Protein AF-A0A227JHK7-F1 (afdb_monomer)

Secondary structure (DSSP, 8-state):
---S-STTTGGGGGGSSSHHHHHHHHHHHHHHHHHHHHHHHHHHHHHHHH-TTTTGGGGGGGGGGGGGHHHHHHHHTS-TTHHHHHHHHHHHHHHHHHHHHHHHHHHHIIIIIIIIIISTT---HHHHHHHHHHHHHHHHHHHHHHHHHHHH-TTS-HHHHHHHHIIIIIHHHHHHHHHHHH-----TTHHHHHHHHHHHHHHHHHHTS-HHHHHHHTT-----HHHHHHHHHHHHHHHIIIIIHHHHHHHGGG--GGG-TTHHHHHHHHHHHHSPPPPPTTHHHHHHHHHHHHHHHHHHHHHHHHGGGGS---HHHHHHHHHHHHHHHHHHHHHHHHTPPPTTHHHHHHHTT-

Sequence (354 aa):
LQSINNMQESYRFLNAKDSKNASKAALMALVMMLFGAVIWFIPPWASAILYPDAATQYSSLGAKASDAVYLVFARETMPLGTVGLLMAGLFAATMSSMDSALNRNSGIFVRSFYSNIVRKGQASDKELLRAGQIACLVNGILVIMMAQFFNSLKHLSLFDLMMQVATLLQSPILVPLFLGIIIRRTPKWAPWATVVVGMFVSWSVVKIFTPEFVGSWFGMDELTRREAGEMRTMITIAAHLVFTAGFFCLSTLFYKEETDTHKETTAEFFKDVDTECVAEEGQDIVDRMQRAKLGTLVIYMAAGLTLMVLIPNPLWGRLLFLACAASVFAVGYGLKKSAKLDTQLSKVAATTTQ

Mean predicted aligned error: 8.43 Å

Foldseek 3Di:
DPDCPAPLNCVVLVPAQWPVRSVVVVVVVVVCVVVVVCVVPVQLVVLCVVPVCQLVVVCVVPVCSSVCSNVVSCVPPAWPPSSVVVVVVVVVVVVVVLVVVLLSVLLCCLVVPCCCPVVVNPDDPVRSVVSSVVSSVVVVVVVVVVVVVVVVVPPDDPVVVVVLVCLLQVLQQRQCVVVCLVDVQADPCLSVVLSVQLNVLSVCLVPPVQLCNVCVVVPNNDDDPVRSVVSSVVSSVVSSVCGSNVSSVVRSVVGDPVPDPCVVVSVVVVVVVVDIGHGDPPVLLVQLVVLQVQLVVLLVVLVVLLCCLVPPTPPVNSVVSNVVSVVSNVSSVVSNVVSDDDPVVVVVVVVVVD

Radius of gyration: 25.8 Å; Cα contacts (8 Å, |Δi|>4): 265; chains: 1; bounding box: 58×70×62 Å

Structure (mmCIF, N/CA/C/O backbone):
data_AF-A0A227JHK7-F1
#
_entry.id   AF-A0A227JHK7-F1
#
loop_
_atom_site.group_PDB
_atom_site.id
_atom_site.type_symbol
_atom_site.label_atom_id
_atom_site.label_alt_id
_atom_site.label_comp_id
_atom_site.label_asym_id
_atom_site.label_entity_id
_atom_site.label_seq_id
_atom_site.pdbx_PDB_ins_code
_atom_site.Cartn_x
_atom_site.Cartn_y
_atom_site.Cartn_z
_atom_site.occupancy
_atom_site.B_iso_or_equiv
_atom_site.auth_seq_id
_atom_site.auth_comp_id
_atom_site.auth_asym_id
_atom_site.auth_atom_id
_atom_site.pdbx_PDB_model_num
ATOM 1 N N . LEU A 1 1 ? -1.664 -5.918 -7.972 1.00 31.17 1 LEU A N 1
ATOM 2 C CA . LEU A 1 1 ? -2.339 -4.662 -7.573 1.00 31.17 1 LEU A CA 1
ATOM 3 C C . LEU A 1 1 ? -3.165 -4.930 -6.321 1.00 31.17 1 LEU A C 1
ATOM 5 O O . LEU A 1 1 ? -4.316 -5.328 -6.424 1.00 31.17 1 LEU A O 1
ATOM 9 N N . GLN A 1 2 ? -2.568 -4.786 -5.138 1.00 34.66 2 GLN A N 1
ATOM 10 C CA . GLN A 1 2 ? -3.360 -4.693 -3.912 1.00 34.66 2 GLN A CA 1
ATOM 11 C C . GLN A 1 2 ? -3.971 -3.289 -3.902 1.00 34.66 2 GLN A C 1
ATOM 13 O O . GLN A 1 2 ? -3.259 -2.294 -3.816 1.00 34.66 2 GLN A O 1
ATOM 18 N N . SER A 1 3 ? -5.281 -3.219 -4.128 1.00 42.56 3 SER A N 1
ATOM 19 C CA . SER A 1 3 ? -6.067 -1.985 -4.083 1.00 42.56 3 SER A CA 1
ATOM 20 C C . SER A 1 3 ? -5.810 -1.250 -2.765 1.00 42.56 3 SER A C 1
ATOM 22 O O . SER A 1 3 ? -6.026 -1.834 -1.710 1.00 42.56 3 SER A O 1
ATOM 24 N N . ILE A 1 4 ? -5.400 0.022 -2.816 1.00 47.53 4 ILE A N 1
ATOM 25 C CA . ILE A 1 4 ? -5.308 0.915 -1.640 1.00 47.53 4 ILE A CA 1
ATOM 26 C C . ILE A 1 4 ? -6.707 1.168 -1.037 1.00 47.53 4 ILE A C 1
ATOM 28 O O . ILE A 1 4 ? -6.834 1.587 0.108 1.00 47.53 4 ILE A O 1
ATOM 32 N N . ASN A 1 5 ? -7.777 0.873 -1.781 1.00 53.62 5 ASN A N 1
ATOM 33 C CA . ASN A 1 5 ? -9.146 0.946 -1.294 1.00 53.62 5 ASN A CA 1
ATOM 34 C C . ASN A 1 5 ? -9.559 -0.392 -0.673 1.00 53.62 5 ASN A C 1
ATOM 36 O O . ASN A 1 5 ? -10.323 -1.169 -1.249 1.00 53.62 5 ASN A O 1
ATOM 40 N N . ASN A 1 6 ? -8.964 -0.699 0.472 1.00 64.50 6 ASN A N 1
ATOM 41 C CA . ASN A 1 6 ? -9.353 -1.825 1.298 1.00 64.50 6 ASN A CA 1
ATOM 42 C C . ASN A 1 6 ? -9.262 -1.413 2.774 1.00 64.50 6 ASN A C 1
ATOM 44 O O . ASN A 1 6 ? -8.591 -0.445 3.133 1.00 64.50 6 ASN A O 1
ATOM 48 N N . MET A 1 7 ? -9.921 -2.166 3.648 1.00 66.62 7 MET A N 1
ATOM 49 C CA . MET A 1 7 ? -9.993 -1.834 5.072 1.00 66.62 7 MET A CA 1
ATOM 50 C C . MET A 1 7 ? -8.643 -1.927 5.805 1.00 66.62 7 MET A C 1
ATOM 52 O O . MET A 1 7 ? -8.497 -1.425 6.912 1.00 66.62 7 MET A O 1
ATOM 56 N N . GLN A 1 8 ? -7.638 -2.559 5.197 1.00 68.19 8 GLN A N 1
ATOM 57 C CA . GLN A 1 8 ? -6.279 -2.620 5.729 1.00 68.19 8 GLN A CA 1
ATOM 58 C C . GLN A 1 8 ? -5.516 -1.311 5.497 1.00 68.19 8 GLN A C 1
ATOM 60 O O . GLN A 1 8 ? -4.658 -0.971 6.302 1.00 68.19 8 GLN A O 1
ATOM 65 N N . GLU A 1 9 ? -5.836 -0.577 4.434 1.00 73.81 9 GLU A N 1
ATOM 66 C CA . GLU A 1 9 ? -5.168 0.670 4.041 1.00 73.81 9 GLU A CA 1
ATOM 67 C C . GLU A 1 9 ? -5.998 1.923 4.374 1.00 73.81 9 GLU A C 1
ATOM 69 O O . GLU A 1 9 ? -5.510 3.049 4.246 1.00 73.81 9 GLU A O 1
ATOM 74 N N . SER A 1 10 ? -7.232 1.750 4.865 1.00 76.88 10 SER A N 1
ATOM 75 C CA . SER A 1 10 ? -8.146 2.853 5.189 1.00 76.88 10 SER A CA 1
ATOM 76 C C . SER A 1 10 ? -7.622 3.786 6.286 1.00 76.88 10 SER A C 1
ATOM 78 O O . SER A 1 10 ? -7.956 4.969 6.287 1.00 76.88 10 SER A O 1
ATOM 80 N N . TYR A 1 11 ? -6.734 3.308 7.167 1.00 78.62 11 TYR A N 1
ATOM 81 C CA . TYR A 1 11 ? -6.108 4.127 8.214 1.00 78.62 11 TYR A CA 1
ATOM 82 C C . TYR A 1 11 ? -5.357 5.342 7.653 1.00 78.62 11 TYR A C 1
ATOM 84 O O . TYR A 1 11 ? -5.155 6.328 8.356 1.00 78.62 11 TYR A O 1
ATOM 92 N N . ARG A 1 12 ? -4.949 5.305 6.378 1.00 81.44 12 ARG A N 1
ATOM 93 C CA . ARG A 1 12 ? -4.288 6.436 5.717 1.00 81.44 12 ARG A CA 1
ATOM 94 C C . ARG A 1 12 ? -5.216 7.643 5.595 1.00 81.44 12 ARG A C 1
ATOM 96 O O . ARG A 1 12 ? -4.725 8.767 5.646 1.00 81.44 12 ARG A O 1
ATOM 103 N N . PHE A 1 13 ? -6.529 7.419 5.500 1.00 85.50 13 PHE A N 1
ATOM 104 C CA . PHE A 1 13 ? -7.531 8.485 5.484 1.00 85.50 13 PHE A CA 1
ATOM 105 C C . PHE A 1 13 ? -7.711 9.155 6.850 1.00 85.50 13 PHE A C 1
ATOM 107 O O . PHE A 1 13 ? -8.160 10.292 6.884 1.00 85.50 13 PHE A O 1
ATOM 114 N N . LEU A 1 14 ? -7.276 8.527 7.952 1.00 83.50 14 LEU A N 1
ATOM 115 C CA . LEU A 1 14 ? -7.263 9.162 9.280 1.00 83.50 14 LEU A CA 1
ATOM 116 C C . LEU A 1 14 ? -6.237 10.299 9.380 1.00 83.50 14 LEU A C 1
ATOM 118 O O . LEU A 1 14 ? -6.321 11.121 10.280 1.00 83.50 14 LEU A O 1
ATOM 122 N N . ASN A 1 15 ? -5.271 10.355 8.457 1.00 85.00 15 ASN A N 1
ATOM 123 C CA . ASN A 1 15 ? -4.321 11.466 8.367 1.00 85.00 15 ASN A CA 1
ATOM 124 C C . ASN A 1 15 ? -4.839 12.613 7.486 1.00 85.00 15 ASN A C 1
ATOM 126 O O . ASN A 1 15 ? -4.123 13.594 7.281 1.00 85.00 15 ASN A O 1
ATOM 130 N N . ALA A 1 16 ? -6.030 12.480 6.892 1.00 89.12 16 ALA A N 1
ATOM 131 C CA . ALA A 1 16 ? -6.642 13.572 6.156 1.00 89.12 16 ALA A CA 1
ATOM 132 C C . ALA A 1 16 ? -7.175 14.623 7.135 1.00 89.12 16 ALA A C 1
ATOM 134 O O . ALA A 1 16 ? -7.704 14.291 8.189 1.00 89.12 16 ALA A O 1
ATOM 135 N N . LYS A 1 17 ? -7.070 15.895 6.746 1.00 88.69 17 LYS A N 1
ATOM 136 C CA . LYS A 1 17 ? -7.558 17.038 7.528 1.00 88.69 17 LYS A CA 1
ATOM 137 C C . LYS A 1 17 ? -9.067 16.975 7.823 1.00 88.69 17 LYS A C 1
ATOM 139 O O . LYS A 1 17 ? -9.496 17.425 8.876 1.00 88.69 17 LYS A O 1
ATOM 144 N N . ASP A 1 18 ? -9.860 16.512 6.859 1.00 92.50 18 ASP A N 1
ATOM 145 C CA . ASP A 1 18 ? -11.320 16.426 6.949 1.00 92.50 18 ASP A CA 1
ATOM 146 C C . ASP A 1 18 ? -11.869 15.399 5.942 1.00 92.50 18 ASP A C 1
ATOM 148 O O . ASP A 1 18 ? -11.163 14.950 5.024 1.00 92.50 18 ASP A O 1
ATOM 152 N N . SER A 1 19 ? -13.151 15.051 6.082 1.00 91.62 19 SER A N 1
ATOM 153 C CA . SER A 1 19 ? -13.825 14.070 5.218 1.00 91.62 19 SER A CA 1
ATOM 154 C C . SER A 1 19 ? -13.833 14.466 3.732 1.00 91.62 19 SER A C 1
ATOM 156 O O . SER A 1 19 ? -13.739 13.607 2.843 1.00 91.62 19 SER A O 1
ATOM 158 N N . LYS A 1 20 ? -13.901 15.768 3.419 1.00 91.81 20 LYS A N 1
ATOM 159 C CA . LYS A 1 20 ? -13.912 16.268 2.031 1.00 91.81 20 LYS A CA 1
ATOM 160 C C . LYS A 1 20 ? -12.552 16.079 1.368 1.00 91.81 20 LYS A C 1
ATOM 162 O O . LYS A 1 20 ? -12.476 15.668 0.210 1.00 91.81 20 LYS A O 1
ATOM 167 N N . ASN A 1 21 ? -11.472 16.362 2.085 1.00 91.31 21 ASN A N 1
ATOM 168 C CA . ASN A 1 21 ? -10.104 16.174 1.622 1.00 91.31 21 ASN A CA 1
ATOM 169 C C . ASN A 1 21 ? -9.740 14.688 1.538 1.00 91.31 21 ASN A C 1
ATOM 171 O O . ASN A 1 21 ? -9.093 14.299 0.565 1.00 91.31 21 ASN A O 1
ATOM 175 N N . ALA A 1 22 ? -10.227 13.846 2.456 1.00 90.81 22 ALA A N 1
ATOM 176 C CA . ALA A 1 22 ? -10.114 12.389 2.338 1.00 90.81 22 ALA A CA 1
ATOM 177 C C . ALA A 1 22 ? -10.746 11.878 1.028 1.00 90.81 22 ALA A C 1
ATOM 179 O O . ALA A 1 22 ? -10.112 11.143 0.268 1.00 90.81 22 ALA A O 1
ATOM 180 N N . SER A 1 23 ? -11.955 12.351 0.706 1.00 90.44 23 SER A N 1
ATOM 181 C CA . SER A 1 23 ? -12.662 11.995 -0.533 1.00 90.44 23 SER A CA 1
ATOM 182 C C . SER A 1 23 ? -11.923 12.475 -1.790 1.00 90.44 23 SER A C 1
ATOM 184 O O . SER A 1 23 ? -11.776 11.727 -2.759 1.00 90.44 23 SER A O 1
ATOM 186 N N . LYS A 1 24 ? -11.387 13.703 -1.775 1.00 91.38 24 LYS A N 1
ATOM 187 C CA . LYS A 1 24 ? -10.550 14.226 -2.871 1.00 91.38 24 LYS A CA 1
ATOM 188 C C . LYS A 1 24 ? -9.265 13.417 -3.049 1.00 91.38 24 LYS A C 1
ATOM 190 O O . LYS A 1 24 ? -8.874 13.160 -4.185 1.00 91.38 24 LYS A O 1
ATOM 195 N N . ALA A 1 25 ? -8.627 12.999 -1.957 1.00 89.75 25 ALA A N 1
ATOM 196 C CA . ALA A 1 25 ? -7.435 12.157 -2.003 1.00 89.75 25 ALA A CA 1
ATOM 197 C C . ALA A 1 25 ? -7.742 10.780 -2.615 1.00 89.75 25 ALA A C 1
ATOM 199 O O . ALA A 1 25 ? -6.980 10.307 -3.458 1.00 89.75 25 ALA A O 1
ATOM 200 N N . ALA A 1 26 ? -8.882 10.172 -2.266 1.00 89.06 26 ALA A N 1
ATOM 201 C CA . ALA A 1 26 ? -9.338 8.923 -2.877 1.00 89.06 26 ALA A CA 1
ATOM 202 C C . ALA A 1 26 ? -9.583 9.075 -4.389 1.00 89.06 26 ALA A C 1
ATOM 204 O O . ALA A 1 26 ? -9.113 8.253 -5.178 1.00 89.06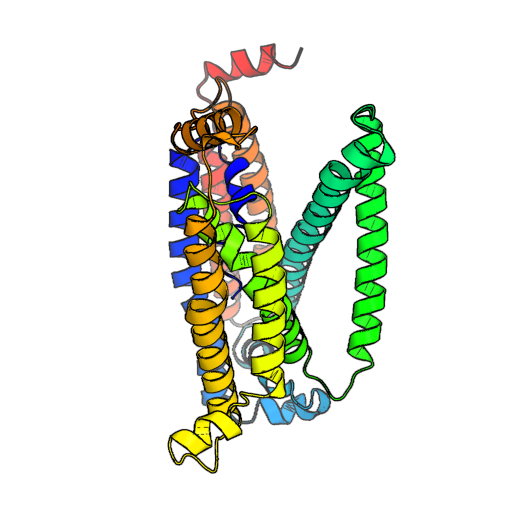 26 ALA A O 1
ATOM 205 N N . LEU A 1 27 ? -10.253 10.156 -4.811 1.00 90.81 27 LEU A N 1
ATOM 206 C CA . LEU A 1 27 ? -10.482 10.447 -6.230 1.00 90.81 27 LEU A CA 1
ATOM 207 C C . LEU A 1 27 ? -9.164 10.676 -6.983 1.00 90.81 27 LEU A C 1
ATOM 209 O O . LEU A 1 27 ? -8.972 10.149 -8.078 1.00 90.81 27 LEU A O 1
ATOM 213 N N . MET A 1 28 ? -8.233 11.423 -6.387 1.00 90.50 28 MET A N 1
ATOM 214 C CA . MET A 1 28 ? -6.904 11.633 -6.956 1.00 90.50 28 MET A CA 1
ATOM 215 C C . MET A 1 28 ? -6.161 10.304 -7.130 1.00 90.50 28 MET A C 1
ATOM 217 O O . MET A 1 28 ? -5.590 10.065 -8.193 1.00 90.50 28 MET A O 1
ATOM 221 N N . ALA A 1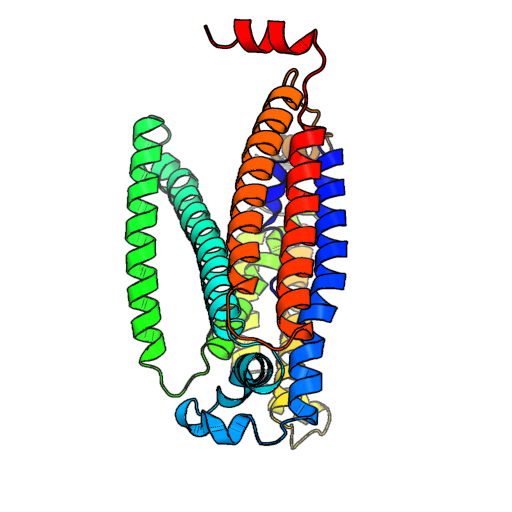 29 ? -6.202 9.421 -6.128 1.00 87.94 29 ALA A N 1
ATOM 222 C CA . ALA A 1 29 ? -5.591 8.098 -6.211 1.00 87.94 29 ALA A CA 1
ATOM 223 C C . ALA A 1 29 ? -6.209 7.246 -7.333 1.00 87.94 29 ALA A C 1
ATOM 225 O O . ALA A 1 29 ? -5.467 6.606 -8.077 1.00 87.94 29 ALA A O 1
ATOM 226 N N . LEU A 1 30 ? -7.536 7.280 -7.509 1.00 88.62 30 LEU A N 1
ATOM 227 C CA . LEU A 1 30 ? -8.223 6.598 -8.612 1.00 88.62 30 LEU A CA 1
ATOM 228 C C . LEU A 1 30 ? -7.721 7.089 -9.977 1.00 88.62 30 LEU A C 1
ATOM 230 O O . LEU A 1 30 ? -7.320 6.279 -10.812 1.00 88.62 30 LEU A O 1
ATOM 234 N N . VAL A 1 31 ? -7.698 8.407 -10.192 1.00 91.00 31 VAL A N 1
ATOM 235 C CA . VAL A 1 31 ? -7.238 9.011 -11.454 1.00 91.00 31 VAL A CA 1
ATOM 236 C C . VAL A 1 31 ? -5.772 8.665 -11.723 1.00 91.00 31 VAL A C 1
ATOM 238 O O . VAL A 1 31 ? -5.424 8.253 -12.830 1.00 91.00 31 VAL A O 1
ATOM 241 N N . MET A 1 32 ? -4.914 8.773 -10.704 1.00 89.00 32 MET A N 1
ATOM 242 C CA . MET A 1 32 ? -3.497 8.423 -10.820 1.00 89.00 32 MET A CA 1
ATOM 243 C C . MET A 1 32 ? -3.292 6.937 -11.106 1.00 89.00 32 MET A C 1
ATOM 245 O O . MET A 1 32 ? -2.384 6.601 -11.856 1.00 89.00 32 MET A O 1
ATOM 249 N N . MET A 1 33 ? -4.119 6.047 -10.552 1.00 86.75 33 MET A N 1
ATOM 250 C CA . MET A 1 33 ? -4.007 4.612 -10.808 1.00 86.75 33 MET A CA 1
ATOM 251 C C . MET A 1 33 ? -4.464 4.247 -12.223 1.00 86.75 33 MET A C 1
ATOM 253 O O . MET A 1 33 ? -3.817 3.425 -12.863 1.00 86.75 33 MET A O 1
ATOM 257 N N . LEU A 1 34 ? -5.521 4.883 -12.740 1.00 87.94 34 LEU A N 1
ATOM 258 C CA . LEU A 1 34 ? -5.951 4.704 -14.131 1.00 87.94 34 LEU A CA 1
ATOM 259 C C . LEU A 1 34 ? -4.858 5.147 -15.110 1.00 87.94 34 LEU A C 1
ATOM 261 O O . LEU A 1 34 ? -4.484 4.394 -16.006 1.00 87.94 34 LEU A O 1
ATOM 265 N N . PHE A 1 35 ? -4.290 6.335 -14.897 1.00 88.88 35 PHE A N 1
ATOM 266 C CA . PHE A 1 35 ? -3.184 6.833 -15.715 1.00 88.88 35 PHE A CA 1
ATOM 267 C C . PHE A 1 35 ? -1.904 5.999 -15.531 1.00 88.88 35 PHE A C 1
ATOM 269 O O . PHE A 1 35 ? -1.220 5.657 -16.494 1.00 88.88 35 PHE A O 1
ATOM 276 N N . GLY A 1 36 ? -1.602 5.617 -14.290 1.00 87.75 36 GLY A N 1
ATOM 277 C CA . GLY A 1 36 ? -0.459 4.785 -13.936 1.00 87.75 36 GLY A CA 1
ATOM 278 C C . GLY A 1 36 ? -0.531 3.400 -14.567 1.00 87.75 36 GLY A C 1
ATOM 279 O O . GLY A 1 36 ? 0.485 2.916 -15.048 1.00 87.75 36 GLY A O 1
ATOM 280 N N . ALA A 1 37 ? -1.718 2.792 -14.651 1.00 87.75 37 ALA A N 1
ATOM 281 C CA . ALA A 1 37 ? -1.913 1.510 -15.321 1.00 87.75 37 ALA A CA 1
ATOM 282 C C . ALA A 1 37 ? -1.524 1.584 -16.803 1.00 87.75 37 ALA A C 1
ATOM 284 O O . ALA A 1 37 ? -0.830 0.697 -17.290 1.00 87.75 37 ALA A O 1
ATOM 285 N N . VAL A 1 38 ? -1.885 2.665 -17.502 1.00 87.94 38 VAL A N 1
ATOM 286 C CA . VAL A 1 38 ? -1.478 2.884 -18.900 1.00 87.94 38 VAL A CA 1
ATOM 287 C C . VAL A 1 38 ? 0.051 2.933 -19.021 1.00 87.94 38 VAL A C 1
ATOM 289 O O . VAL A 1 38 ? 0.626 2.239 -19.856 1.00 87.94 38 VAL A O 1
ATOM 292 N N . ILE A 1 39 ? 0.724 3.683 -18.141 1.00 85.88 39 ILE A N 1
ATOM 293 C CA . ILE A 1 39 ? 2.195 3.777 -18.117 1.00 85.88 39 ILE A CA 1
ATOM 294 C C . ILE A 1 39 ? 2.852 2.438 -17.770 1.00 85.88 39 ILE A C 1
ATOM 296 O O . ILE A 1 39 ? 3.933 2.142 -18.270 1.00 85.88 39 ILE A O 1
ATOM 300 N N . TRP A 1 40 ? 2.227 1.636 -16.912 1.00 83.12 40 TRP A N 1
ATOM 301 C CA . TRP A 1 40 ? 2.776 0.356 -16.477 1.00 83.12 40 TRP A CA 1
ATOM 302 C C . TRP A 1 40 ? 2.587 -0.725 -17.549 1.00 83.12 40 TRP A C 1
ATOM 304 O O . TRP A 1 40 ? 3.512 -1.452 -17.868 1.00 83.12 40 TRP A O 1
ATOM 314 N N . PHE A 1 41 ? 1.423 -0.830 -18.185 1.00 85.12 41 PHE A N 1
ATOM 315 C CA . PHE A 1 41 ? 1.173 -1.933 -19.120 1.00 85.12 41 PHE A CA 1
ATOM 316 C C . PHE A 1 41 ? 1.729 -1.707 -20.530 1.00 85.12 41 PHE A C 1
ATOM 318 O O . PHE A 1 41 ? 2.129 -2.676 -21.177 1.00 85.12 41 PHE A O 1
ATOM 325 N N . ILE A 1 42 ? 1.815 -0.458 -21.002 1.00 88.44 42 ILE A N 1
ATOM 326 C CA . ILE A 1 42 ? 2.278 -0.179 -22.370 1.00 88.44 42 ILE A CA 1
ATOM 327 C C . ILE A 1 42 ? 3.725 -0.639 -22.618 1.00 88.44 42 ILE A C 1
ATOM 329 O O . ILE A 1 42 ? 3.934 -1.338 -23.610 1.00 88.44 42 ILE A O 1
ATOM 333 N N . PRO A 1 43 ? 4.732 -0.303 -21.783 1.00 84.88 43 PRO A N 1
ATOM 334 C CA . PRO A 1 43 ? 6.117 -0.664 -22.079 1.00 84.88 43 PRO A CA 1
ATOM 335 C C . PRO A 1 43 ? 6.351 -2.179 -22.171 1.00 84.88 43 PRO A C 1
ATOM 337 O O . PRO A 1 43 ? 6.979 -2.602 -23.139 1.00 84.88 43 PRO A O 1
ATOM 340 N N . PRO A 1 44 ? 5.820 -3.028 -21.265 1.00 82.06 44 PRO A N 1
ATOM 341 C CA . PRO A 1 44 ? 5.909 -4.479 -21.411 1.00 82.06 44 PRO A CA 1
ATOM 342 C C . PRO A 1 44 ? 5.222 -5.014 -22.662 1.00 82.06 44 PRO A C 1
ATOM 344 O O . PRO A 1 44 ? 5.786 -5.875 -23.328 1.00 82.06 44 PRO A O 1
ATOM 347 N N . TRP A 1 45 ? 4.033 -4.509 -23.007 1.00 86.12 45 TRP A N 1
ATOM 348 C CA . TRP A 1 45 ? 3.325 -4.948 -24.213 1.00 86.12 45 TRP A CA 1
ATOM 349 C C . TRP A 1 45 ? 4.070 -4.563 -25.487 1.00 86.12 45 TRP A C 1
ATOM 351 O O . TRP A 1 45 ? 4.240 -5.397 -26.372 1.00 86.12 45 TRP A O 1
ATOM 361 N N . ALA A 1 46 ? 4.570 -3.330 -25.561 1.00 87.38 46 ALA A N 1
ATOM 362 C CA . ALA A 1 46 ? 5.396 -2.884 -26.675 1.00 87.38 46 ALA A CA 1
ATOM 363 C C . ALA A 1 46 ? 6.692 -3.702 -26.758 1.00 87.38 46 ALA A C 1
ATOM 365 O O . ALA A 1 46 ? 7.059 -4.173 -27.829 1.00 87.38 46 ALA A O 1
ATOM 366 N N . SER A 1 47 ? 7.356 -3.928 -25.624 1.00 84.81 47 SER A N 1
ATOM 367 C CA . SER A 1 47 ? 8.595 -4.704 -25.550 1.00 84.81 47 SER A CA 1
ATOM 368 C C . SER A 1 47 ? 8.389 -6.169 -25.949 1.00 84.81 47 SER A C 1
ATOM 370 O O . SER A 1 47 ? 9.223 -6.720 -26.653 1.00 84.81 47 SER A O 1
ATOM 372 N N . ALA A 1 48 ? 7.251 -6.783 -25.612 1.00 81.75 48 ALA A N 1
ATOM 373 C CA . ALA A 1 48 ? 6.918 -8.140 -26.050 1.00 81.75 48 ALA A CA 1
ATOM 374 C C . ALA A 1 48 ? 6.753 -8.266 -27.578 1.00 81.75 48 ALA A C 1
ATOM 376 O O . ALA A 1 48 ? 7.005 -9.333 -28.131 1.00 81.75 48 ALA A O 1
ATOM 377 N N . ILE A 1 49 ? 6.348 -7.188 -28.260 1.00 86.06 49 ILE A N 1
ATOM 378 C CA . ILE A 1 49 ? 6.219 -7.143 -29.726 1.00 86.06 49 ILE A CA 1
ATOM 379 C C . ILE A 1 49 ? 7.566 -6.814 -30.383 1.00 86.06 49 ILE A C 1
ATOM 381 O O . ILE A 1 49 ? 7.930 -7.423 -31.384 1.00 86.06 49 ILE A O 1
ATOM 385 N N . LEU A 1 50 ? 8.300 -5.843 -29.832 1.00 86.31 50 LEU A N 1
ATOM 386 C CA . LEU A 1 50 ? 9.561 -5.349 -30.395 1.00 86.31 50 LEU A CA 1
ATOM 387 C C . LEU A 1 50 ? 10.748 -6.283 -30.117 1.00 86.31 50 LEU A C 1
ATOM 389 O O . LEU A 1 50 ? 11.668 -6.360 -30.926 1.00 86.31 50 LEU A O 1
ATOM 393 N N . TYR A 1 51 ? 10.723 -6.992 -28.988 1.00 85.00 51 TYR A N 1
ATOM 394 C CA . TYR A 1 51 ? 11.790 -7.871 -28.510 1.00 85.00 51 TYR A CA 1
ATOM 395 C C . TYR A 1 51 ? 11.218 -9.244 -28.108 1.00 85.00 51 TYR A C 1
ATOM 397 O O . TYR A 1 51 ? 11.235 -9.601 -26.927 1.00 85.00 51 TYR A O 1
ATOM 405 N N . PRO A 1 52 ? 10.715 -10.049 -29.064 1.00 79.94 52 PRO A N 1
ATOM 406 C CA . PRO A 1 52 ? 10.102 -11.349 -28.768 1.00 79.94 52 PRO A CA 1
ATOM 407 C C . PRO A 1 52 ? 11.065 -12.321 -28.062 1.00 79.94 52 PRO A C 1
ATOM 409 O O . PRO A 1 52 ? 10.648 -13.109 -27.216 1.00 79.94 52 PRO A O 1
ATOM 412 N N . ASP A 1 53 ? 12.370 -12.198 -28.324 1.00 80.56 53 ASP A N 1
ATOM 413 C CA . ASP A 1 53 ? 13.424 -13.003 -27.696 1.00 80.56 53 ASP A CA 1
ATOM 414 C C . ASP A 1 53 ? 13.951 -12.416 -26.372 1.00 80.56 53 ASP A C 1
ATOM 416 O O . ASP A 1 53 ? 14.921 -12.922 -25.808 1.00 80.56 53 ASP A O 1
ATOM 420 N N . ALA A 1 54 ? 13.332 -11.364 -25.824 1.00 74.81 54 ALA A N 1
ATOM 421 C CA . ALA A 1 54 ? 13.764 -10.727 -24.574 1.00 74.81 54 ALA A CA 1
ATOM 422 C C . ALA A 1 54 ? 13.938 -11.728 -23.416 1.00 74.81 54 ALA A C 1
ATOM 424 O O . ALA A 1 54 ? 14.891 -11.633 -22.643 1.00 74.81 54 ALA A O 1
ATOM 425 N N . ALA A 1 55 ? 13.050 -12.721 -23.312 1.00 68.56 55 ALA A N 1
ATOM 426 C CA . ALA A 1 55 ? 13.115 -13.737 -22.265 1.00 68.56 55 ALA A CA 1
ATOM 427 C C . ALA A 1 55 ? 14.299 -14.710 -22.442 1.00 68.56 55 ALA A C 1
ATOM 429 O O . ALA A 1 55 ? 14.834 -15.215 -21.456 1.00 68.56 55 ALA A O 1
ATOM 430 N N . THR A 1 56 ? 14.758 -14.968 -23.670 1.00 73.00 56 THR A N 1
ATOM 431 C CA . THR A 1 56 ? 15.870 -15.909 -23.904 1.00 73.00 56 THR A CA 1
ATOM 432 C C . THR A 1 56 ? 17.214 -15.304 -23.489 1.00 73.00 56 THR A C 1
ATOM 434 O O . THR A 1 56 ? 18.073 -16.015 -22.961 1.00 73.00 56 THR A O 1
ATOM 437 N N . GLN A 1 57 ? 17.357 -13.978 -23.607 1.00 73.31 57 GLN A N 1
ATOM 438 C CA . GLN A 1 57 ? 18.541 -13.223 -23.169 1.00 73.31 57 GLN A CA 1
ATOM 439 C C . GLN A 1 57 ? 18.770 -13.278 -21.650 1.00 73.31 57 GLN A C 1
ATOM 441 O O . GLN A 1 57 ? 19.892 -13.091 -21.182 1.00 73.31 57 GLN A O 1
ATOM 446 N N . TYR A 1 58 ? 17.719 -13.569 -20.880 1.00 75.31 58 TYR A N 1
ATOM 447 C CA . TYR A 1 58 ? 17.735 -13.637 -19.419 1.00 75.31 58 TYR A CA 1
ATOM 448 C C . TYR A 1 58 ? 17.360 -15.033 -18.902 1.00 75.31 58 TYR A C 1
ATOM 450 O O . TYR A 1 58 ? 16.754 -15.176 -17.840 1.00 75.31 58 TYR A O 1
ATOM 458 N N . SER A 1 59 ? 17.757 -16.083 -19.625 1.00 67.88 59 SER A N 1
ATOM 459 C CA . SER A 1 59 ? 17.504 -17.487 -19.260 1.00 67.88 59 SER A CA 1
ATOM 460 C C . SER A 1 59 ? 18.022 -17.880 -17.866 1.00 67.88 59 SER A C 1
ATOM 462 O O . SER A 1 59 ? 17.455 -18.765 -17.225 1.00 67.88 59 SER A O 1
ATOM 464 N N . SER A 1 60 ? 19.030 -17.174 -17.339 1.00 70.88 60 SER A N 1
ATOM 465 C CA . SER A 1 60 ? 19.529 -17.326 -15.964 1.00 70.88 60 SER A CA 1
ATOM 466 C C . SER A 1 60 ? 18.493 -16.988 -14.882 1.00 70.88 60 SER A C 1
ATOM 468 O O . SER A 1 60 ? 18.623 -17.455 -13.751 1.00 70.88 60 SER A O 1
ATOM 470 N N . LEU A 1 61 ? 17.443 -16.227 -15.216 1.00 66.38 61 LEU A N 1
ATOM 471 C CA . LEU A 1 61 ? 16.301 -15.956 -14.337 1.00 66.38 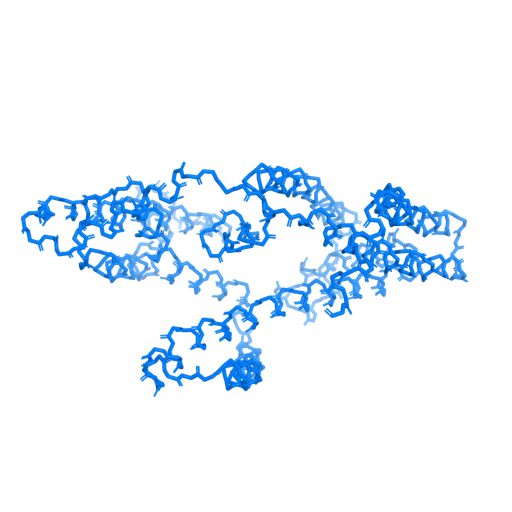61 LEU A CA 1
ATOM 472 C C . LEU A 1 61 ? 15.233 -17.068 -14.364 1.00 66.38 61 LEU A C 1
ATOM 474 O O . LEU A 1 61 ? 14.270 -17.009 -13.592 1.00 66.38 61 LEU A O 1
ATOM 478 N N . GLY A 1 62 ? 15.385 -18.091 -15.213 1.00 68.50 62 GLY A N 1
ATOM 479 C CA . GLY A 1 62 ? 14.457 -19.218 -15.320 1.00 68.50 62 GLY A CA 1
ATOM 480 C C . GLY A 1 62 ? 13.021 -18.759 -15.586 1.00 68.50 62 GLY A C 1
ATOM 481 O O . GLY A 1 62 ? 12.762 -17.986 -16.504 1.00 68.50 62 GLY A O 1
ATOM 482 N N . ALA A 1 63 ? 12.078 -19.183 -14.738 1.00 61.94 63 ALA A N 1
ATOM 483 C CA . ALA A 1 63 ? 10.662 -18.813 -14.845 1.00 61.94 63 ALA A CA 1
ATOM 484 C C . ALA A 1 63 ? 10.375 -17.301 -14.697 1.00 61.94 63 ALA A C 1
ATOM 486 O O . ALA A 1 63 ? 9.255 -16.882 -14.966 1.00 61.94 63 ALA A O 1
ATOM 487 N N . LYS A 1 64 ? 11.358 -16.491 -14.275 1.00 64.50 64 LYS A N 1
ATOM 488 C CA . LYS A 1 64 ? 11.238 -15.028 -14.128 1.00 64.50 64 LYS A CA 1
ATOM 489 C C . LYS A 1 64 ? 11.817 -14.249 -15.309 1.00 64.50 64 LYS A C 1
ATOM 491 O O . LYS A 1 64 ? 11.872 -13.025 -15.264 1.00 64.50 64 LYS A O 1
ATOM 496 N N . ALA A 1 65 ? 12.280 -14.925 -16.360 1.00 67.75 65 ALA A N 1
ATOM 497 C CA . ALA A 1 65 ? 12.875 -14.252 -17.512 1.00 67.75 65 ALA A CA 1
ATOM 498 C C . ALA A 1 65 ? 11.902 -13.270 -18.198 1.00 67.75 65 ALA A C 1
ATOM 500 O O . ALA A 1 65 ? 12.322 -12.230 -18.699 1.00 67.75 65 ALA A O 1
ATOM 501 N N . SER A 1 66 ? 10.593 -13.544 -18.139 1.00 67.38 66 SER A N 1
ATOM 502 C CA . SER A 1 66 ? 9.535 -12.635 -18.601 1.00 67.38 66 SER A CA 1
ATOM 503 C C . SER A 1 66 ? 9.428 -11.339 -17.790 1.00 67.38 66 SER A C 1
ATOM 505 O O . SER A 1 66 ? 8.951 -10.333 -18.306 1.00 67.38 66 SER A O 1
ATOM 507 N N . ASP A 1 67 ? 9.891 -11.321 -16.540 1.00 70.88 67 ASP A N 1
ATOM 508 C CA . ASP A 1 67 ? 9.823 -10.131 -15.682 1.00 70.88 67 ASP A CA 1
ATOM 509 C C . ASP A 1 67 ? 10.925 -9.118 -16.047 1.00 70.88 67 ASP A C 1
ATOM 511 O O . ASP A 1 67 ? 10.816 -7.925 -15.753 1.00 70.88 67 ASP A O 1
ATOM 515 N N . ALA A 1 68 ? 11.975 -9.569 -16.748 1.00 75.00 68 ALA A N 1
ATOM 516 C CA . ALA A 1 68 ? 13.081 -8.731 -17.212 1.00 75.00 68 ALA A CA 1
ATOM 517 C C . ALA A 1 68 ? 12.707 -7.827 -18.405 1.00 75.00 68 ALA A C 1
ATOM 519 O O . ALA A 1 68 ? 13.501 -6.983 -18.817 1.00 75.00 68 ALA A O 1
ATOM 520 N N . VAL A 1 69 ? 11.491 -7.944 -18.944 1.00 79.31 69 VAL A N 1
ATOM 521 C CA . VAL A 1 69 ? 11.027 -7.207 -20.132 1.00 79.31 69 VAL A CA 1
ATOM 522 C C . VAL A 1 69 ? 11.091 -5.681 -19.950 1.00 79.31 69 VAL A C 1
ATOM 524 O O . VAL A 1 69 ? 11.407 -4.963 -20.901 1.00 79.31 69 VAL A O 1
ATOM 527 N N . TYR A 1 70 ? 10.876 -5.169 -18.731 1.00 78.00 70 TYR A N 1
ATOM 528 C CA . TYR A 1 70 ? 11.067 -3.744 -18.418 1.00 78.00 70 TYR A CA 1
ATOM 529 C C . TYR A 1 70 ? 12.529 -3.304 -18.488 1.00 78.00 70 TYR A C 1
ATOM 531 O O . TYR A 1 70 ? 12.822 -2.188 -18.918 1.00 78.00 70 TYR A O 1
ATOM 539 N N . LEU A 1 71 ? 13.443 -4.172 -18.053 1.00 82.25 71 LEU A N 1
ATOM 540 C CA . LEU A 1 71 ? 14.876 -3.911 -18.118 1.00 82.25 71 LEU A CA 1
ATOM 541 C C . LEU A 1 71 ? 15.335 -3.882 -19.578 1.00 82.25 71 LEU A C 1
ATOM 543 O O . LEU A 1 71 ? 16.073 -2.976 -19.954 1.00 82.25 71 LEU A O 1
ATOM 547 N N . VAL A 1 72 ? 14.850 -4.821 -20.398 1.00 84.75 72 VAL A N 1
ATOM 548 C CA . VAL A 1 72 ? 15.104 -4.853 -21.848 1.00 84.75 72 VAL A CA 1
ATOM 549 C C . VAL A 1 72 ? 14.604 -3.576 -22.507 1.00 84.75 72 VAL A C 1
ATOM 551 O O . VAL A 1 72 ? 15.364 -2.911 -23.201 1.00 84.75 72 VAL A O 1
ATOM 554 N N . PHE A 1 73 ? 13.370 -3.163 -22.216 1.00 86.44 73 PHE A N 1
ATOM 555 C CA . PHE A 1 73 ? 12.822 -1.922 -22.759 1.00 86.44 73 PHE A CA 1
ATOM 556 C C . PHE A 1 73 ? 13.682 -0.699 -22.399 1.00 86.44 73 PHE A C 1
ATOM 558 O O . PHE A 1 73 ? 14.037 0.094 -23.272 1.00 86.44 73 PHE A O 1
ATOM 565 N N . ALA A 1 74 ? 14.064 -0.560 -21.125 1.00 86.69 74 ALA A N 1
ATOM 566 C CA . ALA A 1 74 ? 14.904 0.546 -20.669 1.00 86.69 74 ALA A CA 1
ATOM 567 C C . ALA A 1 74 ? 16.330 0.499 -21.242 1.00 86.69 74 ALA A C 1
ATOM 569 O O . ALA A 1 74 ? 16.952 1.540 -21.422 1.00 86.69 74 ALA A O 1
ATOM 570 N N . ARG A 1 75 ? 16.865 -0.690 -21.524 1.00 87.38 75 ARG A N 1
ATOM 571 C CA . ARG A 1 75 ? 18.200 -0.847 -22.104 1.00 87.38 75 ARG A CA 1
ATOM 572 C C . ARG A 1 75 ? 18.219 -0.541 -23.600 1.00 87.38 75 ARG A C 1
ATOM 574 O O . ARG A 1 75 ? 19.116 0.160 -24.051 1.00 87.38 75 ARG A O 1
ATOM 581 N N . GLU A 1 76 ? 17.259 -1.084 -24.341 1.00 86.94 76 GLU A N 1
ATOM 582 C CA . GLU A 1 76 ? 17.283 -1.093 -25.808 1.00 86.94 76 GLU A CA 1
ATOM 583 C C . GLU A 1 76 ? 16.566 0.119 -26.423 1.00 86.94 76 GLU A C 1
ATOM 585 O O . GLU A 1 76 ? 16.908 0.552 -27.519 1.00 86.94 76 GLU A O 1
ATOM 590 N N . THR A 1 77 ? 15.578 0.700 -25.728 1.00 87.44 77 THR A N 1
ATOM 591 C CA . THR A 1 77 ? 14.701 1.745 -26.306 1.00 87.44 77 THR A CA 1
ATOM 592 C C . THR A 1 77 ? 14.907 3.131 -25.688 1.00 87.44 77 THR A C 1
ATOM 594 O O . THR A 1 77 ? 14.550 4.141 -26.294 1.00 87.44 77 THR A O 1
ATOM 597 N N . MET A 1 78 ? 15.475 3.216 -24.484 1.00 89.56 78 MET A N 1
ATOM 598 C CA . MET A 1 78 ? 15.589 4.471 -23.735 1.00 89.56 78 MET A CA 1
ATOM 599 C C . MET A 1 78 ? 17.020 5.041 -23.739 1.00 89.56 78 MET A C 1
ATOM 601 O O . MET A 1 78 ? 17.984 4.311 -23.962 1.00 89.56 78 MET A O 1
ATOM 605 N N . PRO A 1 79 ? 17.199 6.349 -23.461 1.00 91.12 79 PRO A N 1
ATOM 606 C CA . PRO A 1 79 ? 18.523 6.964 -23.376 1.00 91.12 79 PRO A CA 1
ATOM 607 C C . PRO A 1 79 ? 19.413 6.336 -22.296 1.00 91.12 79 PRO A C 1
ATOM 609 O O . PRO A 1 79 ? 18.933 5.856 -21.262 1.00 91.12 79 PRO A O 1
ATOM 612 N N . LEU A 1 80 ? 20.730 6.445 -22.475 1.00 91.00 80 LEU A N 1
ATOM 613 C CA . LEU A 1 80 ? 21.718 6.066 -21.466 1.00 91.00 80 LEU A CA 1
ATOM 614 C C . LEU A 1 80 ? 21.421 6.774 -20.136 1.00 91.00 80 LEU A C 1
ATOM 616 O O . LEU A 1 80 ? 21.128 7.970 -20.105 1.00 91.00 80 LEU A O 1
ATOM 620 N N . GLY A 1 81 ? 21.507 6.024 -19.037 1.00 87.19 81 GLY A N 1
ATOM 621 C CA . GLY A 1 81 ? 21.181 6.484 -17.681 1.00 87.19 81 GLY A CA 1
ATOM 622 C C . GLY A 1 81 ? 19.779 6.100 -17.195 1.00 87.19 81 GLY A C 1
ATOM 623 O O . GLY A 1 81 ? 19.554 6.039 -15.986 1.00 87.19 81 GLY A O 1
ATOM 624 N N . THR A 1 82 ? 18.851 5.755 -18.093 1.00 87.75 82 THR A N 1
ATOM 625 C CA . THR A 1 82 ? 17.481 5.363 -17.708 1.00 87.75 82 THR A CA 1
ATOM 626 C C . THR A 1 82 ? 17.407 4.041 -16.951 1.00 87.75 82 THR A C 1
ATOM 628 O O . THR A 1 82 ? 16.597 3.931 -16.038 1.00 87.75 82 THR A O 1
ATOM 631 N N . VAL A 1 83 ? 18.287 3.073 -17.232 1.00 87.44 83 VAL A N 1
ATOM 632 C CA . VAL A 1 83 ? 18.387 1.827 -16.444 1.00 87.44 83 VAL A CA 1
ATOM 633 C C . VAL A 1 83 ? 18.708 2.126 -14.975 1.00 87.44 83 VAL A C 1
ATOM 635 O O . VAL A 1 83 ? 18.085 1.565 -14.078 1.00 87.44 83 VAL A O 1
ATOM 638 N N . GLY A 1 84 ? 19.633 3.057 -14.716 1.00 87.88 84 GLY A N 1
ATOM 639 C CA . GLY A 1 84 ? 19.960 3.494 -13.356 1.00 87.88 84 GLY A CA 1
ATOM 640 C C . GLY A 1 84 ? 18.789 4.209 -12.679 1.00 87.88 84 GLY A C 1
ATOM 641 O O . GLY A 1 84 ? 18.493 3.936 -11.518 1.00 87.88 84 GLY A O 1
ATOM 642 N N . LEU A 1 85 ? 18.074 5.065 -13.418 1.00 87.56 85 LEU A N 1
ATOM 643 C CA . LEU A 1 85 ? 16.869 5.738 -12.924 1.00 87.56 85 LEU A CA 1
ATOM 644 C C . LEU A 1 85 ? 15.742 4.741 -12.606 1.00 87.56 85 LEU A C 1
ATOM 646 O O . LEU A 1 85 ? 15.074 4.875 -11.582 1.00 87.56 85 LEU A O 1
ATOM 650 N N . LEU A 1 86 ? 15.568 3.716 -13.444 1.00 87.44 86 LEU A N 1
ATOM 651 C CA . LEU A 1 86 ? 14.612 2.629 -13.237 1.00 87.44 86 LEU A CA 1
ATOM 652 C C . LEU A 1 86 ? 14.956 1.841 -11.970 1.00 87.44 86 LEU A C 1
ATOM 654 O O . LEU A 1 86 ? 14.076 1.616 -11.143 1.00 87.44 86 LEU A O 1
ATOM 658 N N . MET A 1 87 ? 16.227 1.476 -11.778 1.00 87.12 87 MET A N 1
ATOM 659 C CA . MET A 1 87 ? 16.685 0.793 -10.562 1.00 87.12 87 MET A CA 1
ATOM 660 C C . MET A 1 87 ? 16.466 1.658 -9.316 1.00 87.12 87 MET A C 1
ATOM 662 O O . MET A 1 87 ? 15.913 1.178 -8.329 1.00 87.12 87 MET A O 1
ATOM 666 N N . ALA A 1 88 ? 16.827 2.945 -9.365 1.00 89.75 88 ALA A N 1
ATOM 667 C CA . ALA A 1 88 ? 16.594 3.878 -8.265 1.00 89.75 88 ALA A CA 1
ATOM 668 C C . ALA A 1 88 ? 15.099 3.997 -7.921 1.00 89.75 88 ALA A C 1
ATOM 670 O O . ALA A 1 88 ? 14.732 3.948 -6.747 1.00 89.75 88 ALA A O 1
ATOM 671 N N . GLY A 1 89 ? 14.231 4.090 -8.933 1.00 88.38 89 GLY A N 1
ATOM 672 C CA . GLY A 1 89 ? 12.778 4.112 -8.760 1.00 88.38 89 GLY A CA 1
ATOM 673 C C . GLY A 1 89 ? 12.227 2.815 -8.163 1.00 88.38 89 GLY A C 1
ATOM 674 O O . GLY A 1 89 ? 11.401 2.867 -7.254 1.00 88.38 89 GLY A O 1
ATOM 675 N N . LEU A 1 90 ? 12.720 1.657 -8.610 1.00 88.12 90 LEU A N 1
ATOM 676 C CA . LEU A 1 90 ? 12.331 0.349 -8.079 1.00 88.12 90 LEU A CA 1
ATOM 677 C C . LEU A 1 90 ? 12.707 0.208 -6.598 1.00 88.12 90 LEU A C 1
ATOM 679 O O . LEU A 1 90 ? 11.881 -0.211 -5.784 1.00 88.12 90 LEU A O 1
ATOM 683 N N . PHE A 1 91 ? 13.927 0.612 -6.233 1.00 88.88 91 PHE A N 1
ATOM 684 C CA . PHE A 1 91 ? 14.373 0.638 -4.843 1.00 88.88 91 PHE A CA 1
ATOM 685 C C . PHE A 1 91 ? 13.550 1.616 -4.002 1.00 88.88 91 PHE A C 1
ATOM 687 O O . PHE A 1 91 ? 13.092 1.243 -2.924 1.00 88.88 91 PHE A O 1
ATOM 694 N N . ALA A 1 92 ? 13.300 2.832 -4.497 1.00 89.31 92 ALA A N 1
ATOM 695 C CA . ALA A 1 92 ? 12.486 3.826 -3.799 1.00 89.31 92 ALA A CA 1
ATOM 696 C C . ALA A 1 92 ? 11.047 3.334 -3.557 1.00 89.31 92 ALA A C 1
ATOM 698 O O . ALA A 1 92 ? 10.538 3.441 -2.441 1.00 89.31 92 ALA A O 1
ATOM 699 N N . ALA A 1 93 ? 10.408 2.737 -4.568 1.00 86.75 93 ALA A N 1
ATOM 700 C CA . ALA A 1 93 ? 9.058 2.181 -4.457 1.00 86.75 93 ALA A CA 1
ATOM 701 C C . ALA A 1 93 ? 8.993 1.006 -3.463 1.00 86.75 93 ALA A C 1
ATOM 703 O O . ALA A 1 93 ? 8.076 0.927 -2.637 1.00 86.75 93 ALA A O 1
ATOM 704 N N . THR A 1 94 ? 9.994 0.122 -3.506 1.00 88.00 94 THR A N 1
ATOM 705 C CA . THR A 1 94 ? 10.097 -1.027 -2.594 1.00 88.00 94 THR A CA 1
ATOM 706 C C . THR A 1 94 ? 10.312 -0.563 -1.155 1.00 88.00 94 THR A C 1
ATOM 708 O O . THR A 1 94 ? 9.580 -0.984 -0.261 1.00 88.00 94 THR A O 1
ATOM 711 N N . MET A 1 95 ? 11.248 0.365 -0.928 1.00 91.81 95 MET A N 1
ATOM 712 C CA . MET A 1 95 ? 11.518 0.926 0.398 1.00 91.81 95 MET A CA 1
ATOM 713 C C . MET A 1 95 ? 10.310 1.671 0.968 1.00 91.81 95 MET A C 1
ATOM 715 O O . MET A 1 95 ? 10.005 1.499 2.141 1.00 91.81 95 MET A O 1
ATOM 719 N N . SER A 1 96 ? 9.572 2.432 0.153 1.00 88.31 96 SER A N 1
ATOM 720 C CA . SER A 1 96 ? 8.361 3.135 0.604 1.00 88.31 96 SER A CA 1
ATOM 721 C C . SER A 1 96 ? 7.266 2.173 1.088 1.00 88.31 96 SER A C 1
ATOM 723 O O . SER A 1 96 ? 6.625 2.415 2.116 1.00 88.31 96 SER A O 1
ATOM 725 N N . SER A 1 97 ? 7.079 1.057 0.378 1.00 87.44 97 SER A N 1
ATOM 726 C CA . SER A 1 97 ? 6.113 0.021 0.761 1.00 87.44 97 SER A CA 1
ATOM 727 C C . SER A 1 97 ? 6.565 -0.731 2.017 1.00 87.44 97 SER A C 1
ATOM 729 O O . SER A 1 97 ? 5.758 -0.984 2.912 1.00 87.44 97 SER A O 1
ATOM 731 N N . MET A 1 98 ? 7.862 -1.044 2.112 1.00 88.81 98 MET A N 1
ATOM 732 C CA . MET A 1 98 ? 8.455 -1.692 3.285 1.00 88.81 98 MET A CA 1
ATOM 733 C C . MET A 1 98 ? 8.371 -0.821 4.539 1.00 88.81 98 MET A C 1
ATOM 735 O O . MET A 1 98 ? 7.976 -1.326 5.585 1.00 88.81 98 MET A O 1
ATOM 739 N N . ASP A 1 99 ? 8.699 0.468 4.438 1.00 90.12 99 ASP A N 1
ATOM 740 C CA . ASP A 1 99 ? 8.618 1.422 5.549 1.00 90.12 99 ASP A CA 1
ATOM 741 C C . ASP A 1 99 ? 7.190 1.491 6.106 1.00 90.12 99 ASP A C 1
ATOM 743 O O . ASP A 1 99 ? 6.961 1.281 7.299 1.00 90.12 99 ASP A O 1
ATOM 747 N N . SER A 1 100 ? 6.206 1.636 5.212 1.00 88.31 100 SER A N 1
ATOM 748 C CA . SER A 1 100 ? 4.788 1.652 5.581 1.00 88.31 100 SER A CA 1
ATOM 749 C C . SER A 1 100 ? 4.357 0.355 6.279 1.00 88.31 100 SER A C 1
ATOM 751 O O . SER A 1 100 ? 3.703 0.407 7.321 1.00 88.31 100 SER A O 1
ATOM 753 N N . ALA A 1 101 ? 4.745 -0.811 5.748 1.00 88.12 101 ALA A N 1
ATOM 754 C CA . ALA A 1 101 ? 4.377 -2.110 6.309 1.00 88.12 101 ALA A CA 1
ATOM 755 C C . ALA A 1 101 ? 5.040 -2.379 7.672 1.00 88.12 101 ALA A C 1
ATOM 757 O O . ALA A 1 101 ? 4.371 -2.822 8.609 1.00 88.12 101 ALA A O 1
ATOM 758 N N . LEU A 1 102 ? 6.339 -2.097 7.810 1.00 91.38 102 LEU A N 1
ATOM 759 C CA . LEU A 1 102 ? 7.075 -2.278 9.064 1.00 91.38 102 LEU A CA 1
ATOM 760 C C . LEU A 1 102 ? 6.553 -1.340 10.154 1.00 91.38 102 LEU A C 1
ATOM 762 O O . LEU A 1 102 ? 6.292 -1.795 11.271 1.00 91.38 102 LEU A O 1
ATOM 766 N N . ASN A 1 103 ? 6.332 -0.065 9.822 1.00 90.56 103 ASN A N 1
ATOM 767 C CA . ASN A 1 103 ? 5.796 0.918 10.757 1.00 90.56 103 ASN A CA 1
ATOM 768 C C . ASN A 1 103 ? 4.368 0.562 11.194 1.00 90.56 103 ASN A C 1
ATOM 770 O O . ASN A 1 103 ? 4.059 0.583 12.386 1.00 90.56 103 ASN A O 1
ATOM 774 N N . ARG A 1 104 ? 3.509 0.146 10.254 1.00 89.31 104 ARG A N 1
ATOM 775 C CA . ARG A 1 104 ? 2.151 -0.327 10.556 1.00 89.31 104 ARG A CA 1
ATOM 776 C C . ARG A 1 104 ? 2.165 -1.537 11.490 1.00 89.31 104 ARG A C 1
ATOM 778 O O . ARG A 1 104 ? 1.468 -1.530 12.501 1.00 89.31 104 ARG A O 1
ATOM 785 N N . ASN A 1 105 ? 2.963 -2.558 11.181 1.00 90.88 105 ASN A N 1
ATOM 786 C CA . ASN A 1 105 ? 3.052 -3.774 11.994 1.00 90.88 105 ASN A CA 1
ATOM 787 C C . ASN A 1 105 ? 3.592 -3.483 13.399 1.00 90.88 105 ASN A C 1
ATOM 789 O O . ASN A 1 105 ? 3.068 -4.006 14.382 1.00 90.88 105 ASN A O 1
ATOM 793 N N . SER A 1 106 ? 4.589 -2.602 13.500 1.00 93.12 106 SER A N 1
ATOM 794 C CA . SER A 1 106 ? 5.100 -2.127 14.784 1.00 93.12 106 SER A CA 1
ATOM 795 C C . SER A 1 106 ? 4.024 -1.381 15.583 1.00 93.12 106 SER A C 1
ATOM 797 O O . SER A 1 106 ? 3.796 -1.694 16.749 1.00 93.12 106 SER A O 1
ATOM 799 N N . GLY A 1 107 ? 3.282 -0.467 14.951 1.00 91.44 107 GLY A N 1
ATOM 800 C CA . GLY A 1 107 ? 2.174 0.245 15.591 1.00 91.44 107 GLY A CA 1
ATOM 801 C C . GLY A 1 107 ? 1.069 -0.691 16.091 1.00 91.44 107 GLY A C 1
ATOM 802 O O . GLY A 1 107 ? 0.600 -0.535 17.221 1.00 91.44 107 GLY A O 1
ATOM 803 N N . ILE A 1 108 ? 0.699 -1.703 15.295 1.00 90.75 108 ILE A N 1
ATOM 804 C CA . ILE A 1 108 ? -0.265 -2.742 15.692 1.00 90.75 108 ILE A CA 1
ATOM 805 C C . ILE A 1 108 ? 0.258 -3.515 16.902 1.00 90.75 108 ILE A C 1
ATOM 807 O O . ILE A 1 108 ? -0.487 -3.684 17.866 1.00 90.75 108 ILE A O 1
ATOM 811 N N . PHE A 1 109 ? 1.522 -3.946 16.888 1.00 94.56 109 PHE A N 1
ATOM 812 C CA . PHE A 1 109 ? 2.134 -4.646 18.016 1.00 94.56 109 PHE A CA 1
ATOM 813 C C . PHE A 1 109 ? 2.140 -3.780 19.283 1.00 94.56 109 PHE A C 1
ATOM 815 O O . PHE A 1 109 ? 1.709 -4.230 20.345 1.00 94.56 109 PHE A O 1
ATOM 822 N N . VAL A 1 110 ? 2.563 -2.519 19.175 1.00 95.06 110 VAL A N 1
ATOM 823 C CA . VAL A 1 110 ? 2.640 -1.603 20.317 1.00 95.06 110 VAL A CA 1
ATOM 824 C C . VAL A 1 110 ? 1.259 -1.330 20.903 1.00 95.06 110 VAL A C 1
ATOM 826 O O . VAL A 1 110 ? 1.076 -1.463 22.110 1.00 95.06 110 VAL A O 1
ATOM 829 N N . ARG A 1 111 ? 0.269 -0.976 20.077 1.00 90.88 111 ARG A N 1
ATOM 830 C CA . ARG A 1 111 ? -1.066 -0.624 20.581 1.00 90.88 111 ARG A CA 1
ATOM 831 C C . ARG A 1 111 ? -1.880 -1.840 21.005 1.00 90.88 111 ARG A C 1
ATOM 833 O O . ARG A 1 111 ? -2.496 -1.807 22.063 1.00 90.88 111 ARG A O 1
ATOM 840 N N . SER A 1 112 ? -1.865 -2.910 20.215 1.00 90.56 112 SER A N 1
ATOM 841 C CA . SER A 1 112 ? -2.756 -4.060 20.430 1.00 90.56 112 SER A CA 1
ATOM 842 C C . SER A 1 112 ? -2.199 -5.053 21.446 1.00 90.56 112 SER A C 1
ATOM 844 O O . SER A 1 112 ? -2.973 -5.674 22.168 1.00 90.56 112 SER A O 1
ATOM 846 N N . P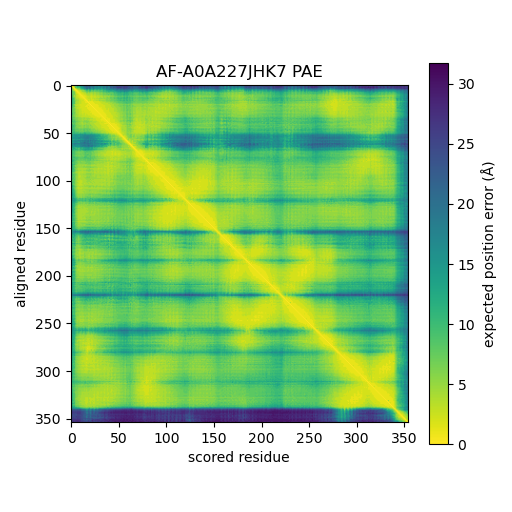HE A 1 113 ? -0.872 -5.201 21.524 1.00 93.44 113 PHE A N 1
ATOM 847 C CA . PHE A 1 113 ? -0.229 -6.191 22.387 1.00 93.44 113 PHE A CA 1
ATOM 848 C C . PHE A 1 113 ? 0.580 -5.545 23.515 1.00 93.44 113 PHE A C 1
ATOM 850 O O . PHE A 1 113 ? 0.306 -5.792 24.687 1.00 93.44 113 PHE A O 1
ATOM 857 N N . TYR A 1 114 ? 1.548 -4.682 23.203 1.00 93.56 114 TYR A N 1
ATOM 858 C CA . TYR A 1 114 ? 2.456 -4.154 24.224 1.00 93.56 114 TYR A CA 1
ATOM 859 C C . TYR A 1 114 ? 1.736 -3.265 25.249 1.00 93.56 114 TYR A C 1
ATOM 861 O O . TYR A 1 114 ? 1.832 -3.500 26.450 1.00 93.56 114 TYR A O 1
ATOM 869 N N . SER A 1 115 ? 0.970 -2.276 24.787 1.00 93.31 115 SER A N 1
ATOM 870 C CA . SER A 1 115 ? 0.233 -1.362 25.662 1.00 93.31 115 SER A CA 1
ATOM 871 C C . SER A 1 115 ? -0.848 -2.106 26.447 1.00 93.31 115 SER A C 1
ATOM 873 O O . SER A 1 115 ? -0.854 -2.070 27.675 1.00 93.31 115 SER A O 1
ATOM 875 N N . ASN A 1 116 ? -1.720 -2.841 25.751 1.00 91.31 116 ASN A N 1
ATOM 876 C CA . ASN A 1 116 ? -2.908 -3.443 26.359 1.00 91.31 116 ASN A CA 1
ATOM 877 C C . ASN A 1 116 ? -2.620 -4.720 27.163 1.00 91.31 116 ASN A C 1
ATOM 879 O O . ASN A 1 116 ? -3.181 -4.891 28.240 1.00 91.31 116 ASN A O 1
ATOM 883 N N . ILE A 1 117 ? -1.758 -5.616 26.673 1.00 92.00 117 ILE A N 1
ATOM 884 C CA . ILE A 1 117 ? -1.531 -6.933 27.296 1.00 92.00 117 ILE A CA 1
ATOM 885 C C . ILE A 1 117 ? -0.312 -6.895 28.220 1.00 92.00 117 ILE A C 1
ATOM 887 O O . ILE A 1 117 ? -0.408 -7.303 29.376 1.00 92.00 117 ILE A O 1
ATOM 891 N N . VAL A 1 118 ? 0.827 -6.381 27.742 1.00 92.75 118 VAL A N 1
ATOM 892 C CA . VAL A 1 118 ? 2.082 -6.390 28.520 1.00 92.75 118 VAL A CA 1
ATOM 893 C C . VAL A 1 118 ? 2.075 -5.313 29.605 1.00 92.75 118 VAL A C 1
ATOM 895 O O . VAL A 1 118 ? 2.423 -5.587 30.753 1.00 92.75 118 VAL A O 1
ATOM 898 N N . ARG A 1 119 ? 1.668 -4.087 29.258 1.00 93.12 119 ARG A N 1
ATOM 899 C CA . ARG A 1 119 ? 1.674 -2.926 30.163 1.00 93.12 119 ARG A CA 1
ATOM 900 C C . ARG A 1 119 ? 0.311 -2.556 30.735 1.00 93.12 119 ARG A C 1
ATOM 902 O O . ARG A 1 119 ? 0.246 -1.638 31.545 1.00 93.12 119 ARG A O 1
ATOM 909 N N . LYS A 1 120 ? -0.759 -3.266 30.362 1.00 91.44 120 LYS A N 1
ATOM 910 C CA . LYS A 1 120 ? -2.122 -3.076 30.893 1.00 91.44 120 LYS A CA 1
ATOM 911 C C . LYS A 1 120 ? -2.594 -1.609 30.868 1.00 91.44 120 LYS A C 1
ATOM 913 O O . LYS A 1 120 ? -3.245 -1.149 31.799 1.00 91.44 120 LYS A O 1
ATOM 918 N N . GLY A 1 121 ? -2.220 -0.868 29.824 1.00 87.56 121 GLY A N 1
ATOM 919 C CA . GLY A 1 121 ? -2.571 0.541 29.618 1.00 87.56 121 GLY A CA 1
ATOM 920 C C . GLY A 1 121 ? -1.734 1.557 30.405 1.00 87.56 121 GLY A C 1
ATOM 921 O O . GLY A 1 121 ? -2.046 2.740 30.370 1.00 87.56 121 GLY A O 1
ATOM 922 N N . GLN A 1 122 ? -0.675 1.133 31.102 1.00 90.56 122 GLN A N 1
ATOM 923 C CA . GLN A 1 122 ? 0.129 1.998 31.983 1.00 90.56 122 GLN A CA 1
ATOM 924 C C . GLN A 1 122 ? 1.456 2.467 31.359 1.00 90.56 122 GLN A C 1
ATOM 926 O O . GLN A 1 122 ? 2.317 3.006 32.053 1.00 90.56 122 GLN A O 1
ATOM 931 N N . ALA A 1 123 ? 1.665 2.231 30.063 1.00 90.38 123 ALA A N 1
ATOM 932 C CA . ALA A 1 123 ? 2.902 2.605 29.382 1.00 90.38 123 ALA A CA 1
ATOM 933 C C . ALA A 1 123 ? 2.954 4.113 29.093 1.00 90.38 123 ALA A C 1
ATOM 935 O O . ALA A 1 123 ? 1.983 4.692 28.614 1.00 90.38 123 ALA A O 1
ATOM 936 N N . SER A 1 124 ? 4.114 4.733 29.316 1.00 93.50 124 SER A N 1
ATOM 937 C CA . SER A 1 124 ? 4.347 6.131 28.917 1.00 93.50 124 SER A CA 1
ATOM 938 C C . SER A 1 124 ? 4.591 6.269 27.407 1.00 93.50 124 SER A C 1
ATOM 940 O O . SER A 1 124 ? 5.111 5.349 26.775 1.00 93.50 124 SER A O 1
ATOM 942 N N . ASP A 1 125 ? 4.338 7.444 26.825 1.00 93.12 125 ASP A N 1
ATOM 943 C CA . ASP A 1 125 ? 4.565 7.690 25.387 1.00 93.12 125 ASP A CA 1
ATOM 944 C C . ASP A 1 125 ? 6.012 7.426 24.945 1.00 93.12 125 ASP A C 1
ATOM 946 O O . ASP A 1 125 ? 6.261 6.840 23.889 1.00 93.12 125 ASP A O 1
ATOM 950 N N . LYS A 1 126 ? 6.991 7.804 25.779 1.00 94.75 126 LYS A N 1
ATOM 951 C CA . LYS A 1 126 ? 8.418 7.540 25.516 1.00 94.75 126 LYS A CA 1
ATOM 952 C C . LYS A 1 126 ? 8.716 6.044 25.472 1.00 94.75 126 LYS A C 1
ATOM 954 O O . LYS A 1 126 ? 9.564 5.601 24.698 1.00 94.75 126 LYS A O 1
ATOM 959 N N . GLU A 1 127 ? 8.042 5.274 26.315 1.00 95.00 127 GLU A N 1
ATOM 960 C CA . GLU A 1 127 ? 8.178 3.827 26.353 1.00 95.00 127 GLU A CA 1
ATOM 961 C C . GLU A 1 127 ? 7.518 3.170 25.140 1.00 95.00 127 GLU A C 1
ATOM 963 O O . GLU A 1 127 ? 8.146 2.331 24.496 1.00 95.00 127 GLU A O 1
ATOM 968 N N . LEU A 1 128 ? 6.306 3.598 24.776 1.00 94.00 128 LEU A N 1
ATOM 969 C CA . LEU A 1 128 ? 5.606 3.119 23.583 1.00 94.00 128 LEU A CA 1
ATOM 970 C C . LEU A 1 128 ? 6.413 3.390 22.307 1.00 94.00 128 LEU A C 1
ATOM 972 O O . LEU A 1 128 ? 6.522 2.509 21.453 1.00 94.00 128 LEU A O 1
ATOM 976 N N . LEU A 1 129 ? 7.047 4.563 22.202 1.00 94.75 129 LEU A N 1
ATOM 977 C CA . LEU A 1 129 ? 7.932 4.892 21.084 1.00 94.75 129 LEU A CA 1
ATOM 978 C C . LEU A 1 129 ? 9.133 3.938 21.008 1.00 94.75 129 LEU A C 1
ATOM 980 O O . LEU A 1 129 ? 9.429 3.405 19.938 1.00 94.75 129 LEU A O 1
ATOM 984 N N . ARG A 1 130 ? 9.809 3.684 22.136 1.00 96.25 130 ARG A N 1
ATOM 985 C CA . ARG A 1 130 ? 10.944 2.745 22.187 1.00 96.25 130 ARG A CA 1
ATOM 986 C C . ARG A 1 130 ? 10.517 1.318 21.856 1.00 96.25 130 ARG A C 1
ATOM 988 O O . ARG A 1 130 ? 11.198 0.648 21.084 1.00 96.25 130 ARG A O 1
ATOM 995 N N . ALA A 1 131 ? 9.383 0.867 22.389 1.00 95.56 131 ALA A N 1
ATOM 996 C CA . ALA A 1 131 ? 8.815 -0.437 22.067 1.00 95.56 131 ALA A CA 1
ATOM 997 C C . ALA A 1 131 ? 8.526 -0.559 20.563 1.00 95.56 131 ALA A C 1
ATOM 999 O O . ALA A 1 131 ? 8.837 -1.586 19.964 1.00 95.56 131 ALA A O 1
ATOM 1000 N N . GLY A 1 132 ? 8.023 0.508 19.934 1.00 95.62 132 GLY A N 1
ATOM 1001 C CA . GLY A 1 132 ? 7.797 0.560 18.490 1.00 95.62 132 GLY A CA 1
ATOM 1002 C C . GLY A 1 132 ? 9.082 0.502 17.664 1.00 95.62 132 GLY A C 1
ATOM 1003 O O . GLY A 1 132 ? 9.159 -0.236 16.681 1.00 95.62 132 GLY A O 1
ATOM 1004 N N . GLN A 1 133 ? 10.128 1.218 18.074 1.00 96.06 133 GLN A N 1
ATOM 1005 C CA . GLN A 1 133 ? 11.435 1.156 17.408 1.00 96.06 133 GLN A CA 1
ATOM 1006 C C . GLN A 1 133 ? 12.038 -0.255 17.478 1.00 96.06 133 GLN A C 1
ATOM 1008 O O . GLN A 1 133 ? 12.505 -0.778 16.465 1.00 96.06 133 GLN A O 1
ATOM 1013 N N . ILE A 1 134 ? 11.965 -0.901 18.646 1.00 96.44 134 ILE A N 1
ATOM 1014 C CA . ILE A 1 134 ? 12.447 -2.275 18.841 1.00 96.44 134 ILE A CA 1
ATOM 1015 C C . ILE A 1 134 ? 11.615 -3.262 18.015 1.00 96.44 134 ILE A C 1
ATOM 1017 O O . ILE A 1 134 ? 12.182 -4.088 17.305 1.00 96.44 134 ILE A O 1
ATOM 1021 N N . ALA A 1 135 ? 10.283 -3.161 18.052 1.00 95.94 135 ALA A N 1
ATOM 1022 C CA . ALA A 1 135 ? 9.402 -4.029 17.274 1.00 95.94 135 ALA A CA 1
ATOM 1023 C C . ALA A 1 135 ? 9.642 -3.886 15.763 1.00 95.94 135 ALA A C 1
ATOM 1025 O O . ALA A 1 135 ? 9.658 -4.887 15.050 1.00 95.94 135 ALA A O 1
ATOM 1026 N N . CYS A 1 136 ? 9.892 -2.664 15.280 1.00 95.81 136 CYS A N 1
ATOM 1027 C CA . CYS A 1 136 ? 10.248 -2.408 13.886 1.00 95.81 136 CYS A CA 1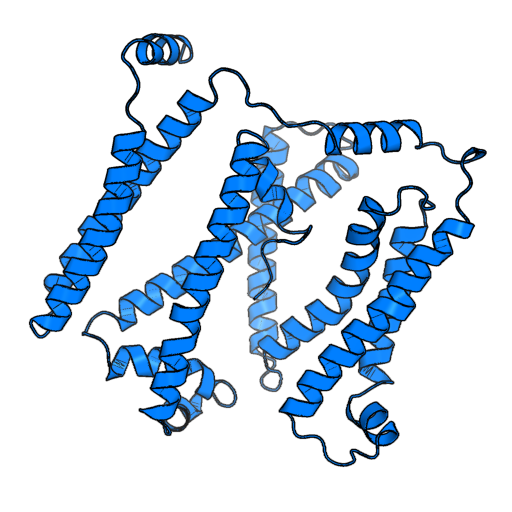
ATOM 1028 C C . CYS A 1 136 ? 11.567 -3.100 13.505 1.00 95.81 136 CYS A C 1
ATOM 1030 O O . CYS A 1 136 ? 11.615 -3.813 12.503 1.00 95.81 136 CYS A O 1
ATOM 1032 N N . LEU A 1 137 ? 12.607 -2.966 14.338 1.00 96.12 137 LEU A N 1
ATOM 1033 C CA . LEU A 1 137 ? 13.905 -3.607 14.113 1.00 96.12 137 LEU A CA 1
ATOM 1034 C C . LEU A 1 137 ? 13.794 -5.138 14.097 1.00 96.12 137 LEU A C 1
ATOM 1036 O O . LEU A 1 137 ? 14.279 -5.783 13.169 1.00 96.12 137 LEU A O 1
ATOM 1040 N N . VAL A 1 138 ? 13.124 -5.718 15.097 1.00 96.06 138 VAL A N 1
ATOM 1041 C CA . VAL A 1 138 ? 12.913 -7.171 15.194 1.00 96.06 138 VAL A CA 1
ATOM 1042 C C . VAL A 1 138 ? 12.136 -7.681 13.982 1.00 96.06 138 VAL A C 1
ATOM 1044 O O . VAL A 1 138 ? 12.542 -8.665 13.366 1.00 96.06 138 VAL A O 1
ATOM 1047 N N . ASN A 1 139 ? 11.062 -6.992 13.591 1.00 94.38 139 ASN A N 1
ATOM 1048 C CA . ASN A 1 139 ? 10.277 -7.364 12.419 1.00 94.38 139 ASN A CA 1
ATOM 1049 C C . ASN A 1 139 ? 11.103 -7.274 11.124 1.00 94.38 139 ASN A C 1
ATOM 1051 O O . ASN A 1 139 ? 11.039 -8.175 10.294 1.00 94.38 139 ASN A O 1
ATOM 1055 N N . GLY A 1 140 ? 11.939 -6.243 10.973 1.00 94.56 140 GLY A N 1
ATOM 1056 C CA . GLY A 1 140 ? 12.866 -6.123 9.845 1.00 94.56 140 GLY A CA 1
ATOM 1057 C C . GLY A 1 140 ? 13.835 -7.307 9.747 1.00 94.56 140 GLY A C 1
ATOM 1058 O O . GLY A 1 140 ? 13.997 -7.881 8.671 1.00 94.56 140 GLY A O 1
ATOM 1059 N N . ILE A 1 141 ? 14.420 -7.733 10.872 1.00 95.88 141 ILE A N 1
ATOM 1060 C CA . ILE A 1 141 ? 15.305 -8.910 10.927 1.00 95.88 141 ILE A CA 1
ATOM 1061 C C . ILE A 1 141 ? 14.539 -10.188 10.550 1.00 95.88 141 ILE A C 1
ATOM 1063 O O . ILE A 1 141 ? 15.026 -10.975 9.738 1.00 95.88 141 ILE A O 1
ATOM 1067 N N . LEU A 1 142 ? 13.325 -10.382 11.079 1.00 94.44 142 LEU A N 1
ATOM 1068 C CA . LEU A 1 142 ? 12.467 -11.524 10.733 1.00 94.44 142 LEU A CA 1
ATOM 1069 C C . LEU A 1 142 ? 12.139 -11.565 9.234 1.00 94.44 142 LEU A C 1
ATOM 1071 O O . LEU A 1 142 ? 12.232 -12.626 8.619 1.00 94.44 142 LEU A O 1
ATOM 1075 N N . VAL A 1 143 ? 11.811 -10.419 8.629 1.00 91.69 143 VAL A N 1
ATOM 1076 C CA . VAL A 1 143 ? 11.538 -10.312 7.187 1.00 91.69 143 VAL A CA 1
ATOM 1077 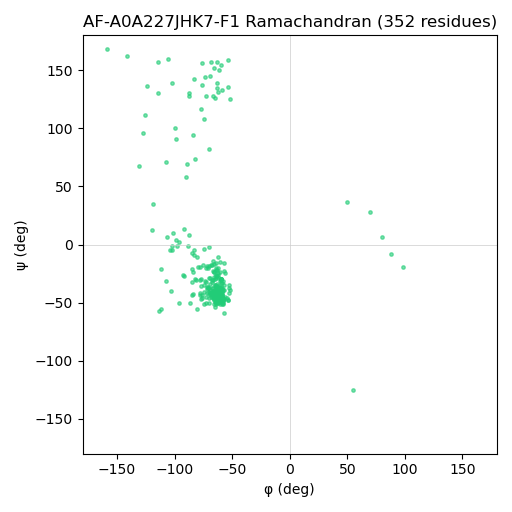C C . VAL A 1 143 ? 12.768 -10.693 6.363 1.00 91.69 143 VAL A C 1
ATOM 1079 O O . VAL A 1 143 ? 12.631 -11.440 5.396 1.00 91.69 143 VAL A O 1
ATOM 1082 N N . ILE A 1 144 ? 13.968 -10.247 6.750 1.00 93.06 144 ILE A N 1
ATOM 1083 C CA . ILE A 1 144 ? 15.216 -10.621 6.065 1.00 93.06 144 ILE A CA 1
ATOM 1084 C C . ILE A 1 144 ? 15.446 -12.134 6.154 1.00 93.06 144 ILE A C 1
ATOM 1086 O O . ILE A 1 144 ? 15.742 -12.768 5.139 1.00 93.06 144 ILE A O 1
ATOM 1090 N N . MET A 1 145 ? 15.266 -12.731 7.336 1.00 93.75 145 MET A N 1
ATOM 1091 C CA . MET A 1 145 ? 15.409 -14.180 7.514 1.00 93.75 145 MET A CA 1
ATOM 1092 C C . MET A 1 145 ? 14.395 -14.960 6.670 1.00 93.75 145 MET A C 1
ATOM 1094 O O . MET A 1 145 ? 14.768 -15.918 5.994 1.00 93.75 145 MET A O 1
ATOM 1098 N N . MET A 1 146 ? 13.134 -14.522 6.639 1.00 88.62 146 MET A N 1
ATOM 1099 C CA . MET A 1 146 ? 12.096 -15.167 5.832 1.00 88.62 146 MET A CA 1
ATOM 1100 C C . MET A 1 146 ? 12.354 -15.009 4.328 1.00 88.62 146 MET A C 1
ATOM 1102 O O . MET A 1 146 ? 12.142 -15.946 3.564 1.00 88.62 146 MET A O 1
ATOM 1106 N N . ALA A 1 147 ? 12.867 -13.854 3.894 1.00 86.38 147 ALA A N 1
ATOM 1107 C CA . ALA A 1 147 ? 13.253 -13.627 2.505 1.00 86.38 147 ALA A CA 1
ATOM 1108 C C . ALA A 1 147 ? 14.392 -14.564 2.071 1.00 86.38 147 ALA A C 1
ATOM 1110 O O . ALA A 1 147 ? 14.328 -15.137 0.984 1.00 86.38 147 ALA A O 1
ATOM 1111 N N . GLN A 1 148 ? 15.400 -14.773 2.927 1.00 88.12 148 GLN A N 1
ATOM 1112 C CA . GLN A 1 148 ? 16.459 -15.758 2.675 1.00 88.12 148 GLN A CA 1
ATOM 1113 C C . GLN A 1 148 ? 15.903 -17.184 2.617 1.00 88.12 148 GLN A C 1
ATOM 1115 O O . GLN A 1 148 ? 16.239 -17.937 1.701 1.00 88.12 148 GLN A O 1
ATOM 1120 N N . PHE A 1 149 ? 15.004 -17.537 3.539 1.00 86.31 149 PHE A N 1
ATOM 1121 C CA . PHE A 1 149 ? 14.335 -18.835 3.529 1.00 86.31 149 PHE A CA 1
ATOM 1122 C C . PHE A 1 149 ? 13.559 -19.061 2.225 1.00 86.31 149 PHE A C 1
ATOM 1124 O O . PHE A 1 149 ? 13.767 -20.071 1.556 1.00 86.31 149 PHE A O 1
ATOM 1131 N N . PHE A 1 150 ? 12.738 -18.104 1.790 1.00 80.94 150 PHE A N 1
ATOM 1132 C CA . PHE A 1 150 ? 12.000 -18.222 0.530 1.00 80.94 150 PHE A CA 1
ATOM 1133 C C . PHE A 1 150 ? 12.903 -18.249 -0.702 1.00 80.94 150 PHE A C 1
ATOM 1135 O O . PHE A 1 150 ? 12.607 -18.977 -1.644 1.00 80.94 150 PHE A O 1
ATOM 1142 N N . ASN A 1 151 ? 14.024 -17.526 -0.698 1.00 78.81 151 ASN A N 1
ATOM 1143 C CA . ASN A 1 151 ? 14.999 -17.600 -1.785 1.00 78.81 151 ASN A CA 1
ATOM 1144 C C . ASN A 1 151 ? 15.650 -18.994 -1.905 1.00 78.81 151 ASN A C 1
ATOM 1146 O O . ASN A 1 151 ? 16.059 -19.395 -2.993 1.00 78.81 151 ASN A O 1
ATOM 1150 N N . SER A 1 152 ? 15.718 -19.762 -0.812 1.00 81.31 152 SER A N 1
ATOM 1151 C CA . SER A 1 152 ? 16.199 -21.151 -0.852 1.00 81.31 152 SER A CA 1
ATOM 1152 C C . SER A 1 152 ? 15.220 -22.116 -1.543 1.00 81.31 152 SER A C 1
ATOM 1154 O O . SER A 1 152 ? 15.634 -23.163 -2.044 1.00 81.31 152 SER A O 1
ATOM 1156 N N . LEU A 1 153 ? 13.935 -21.749 -1.648 1.00 79.06 153 LEU A N 1
ATOM 1157 C CA . LEU A 1 153 ? 12.884 -22.551 -2.279 1.00 79.06 153 LEU A CA 1
ATOM 1158 C C . LEU A 1 153 ? 12.896 -22.367 -3.807 1.00 79.06 153 LEU A C 1
ATOM 1160 O O . LEU A 1 153 ? 12.024 -21.724 -4.386 1.00 79.06 153 LEU A O 1
ATOM 1164 N N . LYS A 1 154 ? 13.883 -22.963 -4.487 1.00 66.62 154 LYS A N 1
ATOM 1165 C CA . LYS A 1 154 ? 14.127 -22.783 -5.937 1.00 66.62 154 LYS A CA 1
ATOM 1166 C C . LYS A 1 154 ? 12.975 -23.207 -6.867 1.00 66.62 154 LYS A C 1
ATOM 1168 O O . LYS A 1 154 ? 12.986 -22.842 -8.038 1.00 66.62 154 LYS A O 1
ATOM 1173 N N . HIS A 1 155 ? 11.999 -23.970 -6.373 1.00 65.81 155 HIS A N 1
ATOM 1174 C CA . HIS A 1 155 ? 10.929 -24.569 -7.183 1.00 65.81 155 HIS A CA 1
ATOM 1175 C C . HIS A 1 155 ? 9.579 -23.837 -7.100 1.00 65.81 155 HIS A C 1
ATOM 1177 O O . HIS A 1 155 ? 8.655 -24.202 -7.821 1.00 65.81 155 HIS A O 1
ATOM 1183 N N . LEU A 1 156 ? 9.447 -22.811 -6.250 1.00 63.12 156 LEU A N 1
ATOM 1184 C CA . LEU A 1 156 ? 8.208 -22.043 -6.097 1.00 63.12 156 LEU A CA 1
ATOM 1185 C C . LEU A 1 156 ? 8.410 -20.602 -6.570 1.00 63.12 156 LEU A C 1
ATOM 1187 O O . LEU A 1 156 ? 9.348 -19.919 -6.160 1.00 63.12 156 LEU A O 1
ATOM 1191 N N . SER A 1 157 ? 7.505 -20.112 -7.417 1.00 69.75 157 SER A N 1
ATOM 1192 C CA . SER A 1 157 ? 7.445 -18.683 -7.727 1.00 69.75 157 SER A CA 1
ATOM 1193 C C . SER A 1 157 ? 7.073 -17.913 -6.457 1.00 69.75 157 SER A C 1
ATOM 1195 O O . SER A 1 157 ? 6.057 -18.201 -5.824 1.00 69.75 157 SER A O 1
ATOM 1197 N N . LEU A 1 158 ? 7.878 -16.910 -6.086 1.00 70.38 158 LEU A N 1
ATOM 1198 C CA . LEU A 1 158 ? 7.591 -16.033 -4.940 1.00 70.38 158 LEU A CA 1
ATOM 1199 C C . LEU A 1 158 ? 6.230 -15.344 -5.082 1.00 70.38 158 LEU A C 1
ATOM 1201 O O . LEU A 1 158 ? 5.531 -15.143 -4.092 1.00 70.38 158 LEU A O 1
ATOM 1205 N N . PHE A 1 159 ? 5.854 -15.005 -6.316 1.00 68.25 159 PHE A N 1
ATOM 1206 C CA . PHE A 1 159 ? 4.559 -14.416 -6.618 1.00 68.25 159 PHE A CA 1
ATOM 1207 C C . PHE A 1 159 ? 3.420 -15.402 -6.335 1.00 68.25 159 PHE A C 1
ATOM 1209 O O . PHE A 1 159 ? 2.459 -15.038 -5.660 1.00 68.25 159 PHE A O 1
ATOM 1216 N N . ASP A 1 160 ? 3.563 -16.661 -6.758 1.00 70.62 160 ASP A N 1
ATOM 1217 C CA . ASP A 1 160 ? 2.553 -17.698 -6.519 1.00 70.62 160 ASP A CA 1
ATOM 1218 C C . ASP A 1 160 ? 2.412 -17.991 -5.021 1.00 70.62 160 ASP A C 1
ATOM 1220 O O . ASP A 1 160 ? 1.297 -18.140 -4.523 1.00 70.62 160 ASP A O 1
ATOM 1224 N N . LEU A 1 161 ? 3.527 -18.019 -4.283 1.00 72.94 161 LEU A N 1
ATOM 1225 C CA . LEU A 1 161 ? 3.520 -18.174 -2.828 1.00 72.94 161 LEU A CA 1
ATOM 1226 C C . LEU A 1 161 ? 2.807 -16.997 -2.147 1.00 72.94 161 LEU A C 1
ATOM 1228 O O . LEU A 1 161 ? 1.941 -17.206 -1.299 1.00 72.94 161 LEU A O 1
ATOM 1232 N N . MET A 1 162 ? 3.127 -15.762 -2.547 1.00 75.19 162 MET A N 1
ATOM 1233 C CA . MET A 1 162 ? 2.475 -14.556 -2.034 1.00 75.19 162 MET A CA 1
ATOM 1234 C C . MET A 1 162 ? 0.967 -14.582 -2.310 1.00 75.19 162 MET A C 1
ATOM 1236 O O . MET A 1 162 ? 0.178 -14.316 -1.405 1.00 75.19 162 MET A O 1
ATOM 1240 N N . MET A 1 163 ? 0.556 -14.937 -3.532 1.00 73.31 163 MET A N 1
ATOM 1241 C CA . MET A 1 163 ? -0.856 -15.055 -3.896 1.00 73.31 163 MET A CA 1
ATOM 1242 C C . MET A 1 163 ? -1.565 -16.162 -3.117 1.00 73.31 163 MET A C 1
ATOM 1244 O O . MET A 1 163 ? -2.700 -15.957 -2.690 1.00 73.31 163 MET A O 1
ATOM 1248 N N . GLN A 1 164 ? -0.918 -17.307 -2.892 1.00 73.06 164 GLN A N 1
ATOM 1249 C CA . GLN A 1 164 ? -1.480 -18.392 -2.086 1.00 73.06 164 GLN A CA 1
ATOM 1250 C C . GLN A 1 164 ? -1.688 -17.965 -0.633 1.00 73.06 164 GLN A C 1
ATOM 1252 O O . GLN A 1 164 ? -2.784 -18.136 -0.107 1.00 73.06 164 GLN A O 1
ATOM 1257 N N . VAL A 1 165 ? -0.679 -17.362 0.002 1.00 77.50 165 VAL A N 1
ATOM 1258 C CA . VAL A 1 165 ? -0.780 -16.874 1.387 1.00 77.50 165 VAL A CA 1
ATOM 1259 C C . VAL A 1 165 ? -1.856 -15.795 1.502 1.00 77.50 165 VAL A C 1
ATOM 1261 O O . VAL A 1 165 ? -2.704 -15.874 2.391 1.00 77.50 165 VAL A O 1
ATOM 1264 N N . ALA A 1 166 ? -1.874 -14.829 0.577 1.00 75.00 166 ALA A N 1
ATOM 1265 C CA . ALA A 1 166 ? -2.906 -13.798 0.530 1.00 75.00 166 ALA A CA 1
ATOM 1266 C C . ALA A 1 166 ? -4.297 -14.425 0.383 1.00 75.00 166 ALA A C 1
ATOM 1268 O O . ALA A 1 166 ? -5.197 -14.124 1.153 1.00 75.00 166 ALA A O 1
ATOM 1269 N N . THR A 1 167 ? -4.472 -15.370 -0.534 1.00 71.94 167 THR A N 1
ATOM 1270 C CA . THR A 1 167 ? -5.771 -16.012 -0.758 1.00 71.94 167 THR A CA 1
ATOM 1271 C C . THR A 1 167 ? -6.248 -16.812 0.457 1.00 71.94 167 THR A C 1
ATOM 1273 O O . THR A 1 167 ? -7.411 -16.711 0.840 1.00 71.94 167 THR A O 1
ATOM 1276 N N . LEU A 1 168 ? -5.353 -17.581 1.082 1.00 79.12 168 LEU A N 1
ATOM 1277 C CA . LEU A 1 168 ? -5.683 -18.460 2.203 1.00 79.12 168 LEU A CA 1
ATOM 1278 C C . LEU A 1 168 ? -6.057 -17.683 3.471 1.00 79.12 168 LEU A C 1
ATOM 1280 O O . LEU A 1 168 ? -6.983 -18.086 4.170 1.00 79.12 168 LEU A O 1
ATOM 1284 N N . LEU A 1 169 ? -5.342 -16.593 3.771 1.00 80.62 169 LEU A N 1
ATOM 1285 C CA . LEU A 1 169 ? -5.482 -15.842 5.025 1.00 80.62 169 LEU A CA 1
ATOM 1286 C C . LEU A 1 169 ? -6.270 -14.539 4.870 1.00 80.62 169 LEU A C 1
ATOM 1288 O O . LEU A 1 169 ? -7.068 -14.198 5.740 1.00 80.62 169 LEU A O 1
ATOM 1292 N N . GLN A 1 170 ? -6.066 -13.794 3.783 1.00 82.31 170 GLN A N 1
ATOM 1293 C CA . GLN A 1 170 ? -6.683 -12.478 3.605 1.00 82.31 170 GLN A CA 1
ATOM 1294 C C . GLN A 1 170 ? -8.174 -12.594 3.278 1.00 82.31 170 GLN A C 1
ATOM 1296 O O . GLN A 1 170 ? -8.962 -11.826 3.829 1.00 82.31 170 GLN A O 1
ATOM 1301 N N . SER A 1 171 ? -8.574 -13.556 2.438 1.00 81.56 171 SER A N 1
ATOM 1302 C CA . SER A 1 171 ? -9.979 -13.729 2.039 1.00 81.56 171 SER A CA 1
ATOM 1303 C C . SER A 1 171 ? -10.908 -14.029 3.228 1.00 81.56 171 SER A C 1
ATOM 1305 O O . SER A 1 171 ? -11.913 -13.330 3.364 1.00 81.56 171 SER A O 1
ATOM 1307 N N . PRO A 1 172 ? -10.585 -14.964 4.150 1.00 85.62 172 PRO A N 1
ATOM 1308 C CA . PRO A 1 172 ? -11.417 -15.229 5.329 1.00 85.62 172 PRO A CA 1
ATOM 1309 C C . PRO A 1 172 ? -11.544 -14.049 6.291 1.00 85.62 172 PRO A C 1
ATOM 1311 O O . PRO A 1 172 ? -12.589 -13.873 6.909 1.00 85.62 172 PRO A O 1
ATOM 1314 N N . ILE A 1 173 ? -10.487 -13.243 6.426 1.00 87.69 173 ILE A N 1
ATOM 1315 C CA . ILE A 1 173 ? -10.466 -12.078 7.319 1.00 87.69 173 ILE A CA 1
ATOM 1316 C C . ILE A 1 173 ? -11.246 -10.911 6.705 1.00 87.69 173 ILE A C 1
ATOM 1318 O O . ILE A 1 173 ? -11.919 -10.174 7.421 1.00 87.69 173 ILE A O 1
ATOM 1322 N N . LEU A 1 174 ? -11.188 -10.744 5.383 1.00 85.19 174 LEU A N 1
ATOM 1323 C CA . LEU A 1 174 ? -11.852 -9.642 4.691 1.00 85.19 174 LEU A CA 1
ATOM 1324 C C . LEU A 1 174 ? -13.377 -9.687 4.844 1.00 85.19 174 LEU A C 1
ATOM 1326 O O . LEU A 1 174 ? -13.995 -8.640 5.018 1.00 85.19 174 LEU A O 1
ATOM 1330 N N . VAL A 1 175 ? -13.975 -10.880 4.799 1.00 88.25 175 VAL A N 1
ATOM 1331 C CA . VAL A 1 175 ? -15.434 -11.063 4.848 1.00 88.25 175 VAL A CA 1
ATOM 1332 C C . VAL A 1 175 ? -16.076 -10.441 6.098 1.00 88.25 175 VAL A C 1
ATOM 1334 O O . VAL A 1 175 ? -16.913 -9.556 5.927 1.00 88.25 175 VAL A O 1
ATOM 1337 N N . PRO A 1 176 ? -15.714 -10.826 7.339 1.00 88.94 176 PRO A N 1
ATOM 1338 C CA . PRO A 1 176 ? -16.330 -10.254 8.533 1.00 88.94 176 PRO A CA 1
ATOM 1339 C C . PRO A 1 176 ? -15.976 -8.777 8.733 1.00 88.94 176 PRO A C 1
ATOM 1341 O O . PRO A 1 176 ? -16.791 -8.028 9.261 1.00 88.94 176 PRO A O 1
ATOM 1344 N N . LEU A 1 177 ? -14.791 -8.341 8.292 1.00 86.50 177 LEU A N 1
ATOM 1345 C CA . LEU A 1 177 ? -14.387 -6.937 8.356 1.00 86.50 177 LEU A CA 1
ATOM 1346 C C . LEU A 1 177 ? -15.263 -6.055 7.455 1.00 86.50 177 LEU A C 1
ATOM 1348 O O . LEU A 1 177 ? -15.733 -5.009 7.888 1.00 86.50 177 LEU A O 1
ATOM 1352 N N . PHE A 1 178 ? -15.521 -6.496 6.223 1.00 86.62 178 PHE A N 1
ATOM 1353 C CA . PHE A 1 178 ? -16.362 -5.765 5.280 1.00 86.62 178 PHE A CA 1
ATOM 1354 C C . PHE A 1 178 ? -17.849 -5.860 5.642 1.00 86.62 178 PHE A C 1
ATOM 1356 O O . PHE A 1 178 ? -18.530 -4.843 5.764 1.00 86.62 178 PHE A O 1
ATOM 1363 N N . LEU A 1 179 ? -18.361 -7.077 5.855 1.00 88.62 179 LEU A N 1
ATOM 1364 C CA . LEU A 1 179 ? -19.777 -7.284 6.154 1.00 88.62 179 LEU A CA 1
ATOM 1365 C C . LEU A 1 179 ? -20.171 -6.754 7.532 1.00 88.62 179 LEU A C 1
ATOM 1367 O O . LEU A 1 179 ? -21.309 -6.329 7.682 1.00 88.62 179 LEU A O 1
ATOM 1371 N N . GLY A 1 180 ? -19.265 -6.713 8.512 1.00 87.62 180 GLY A N 1
ATOM 1372 C CA . GLY A 1 180 ? -19.543 -6.155 9.840 1.00 87.62 180 GLY A CA 1
ATOM 1373 C C . GLY A 1 180 ? -19.809 -4.646 9.844 1.00 87.62 180 GLY A C 1
ATOM 1374 O O . GLY A 1 180 ? -20.504 -4.156 10.728 1.00 87.62 180 GLY A O 1
ATOM 1375 N N . ILE A 1 181 ? -19.322 -3.904 8.841 1.00 86.38 181 ILE A N 1
ATOM 1376 C CA . ILE A 1 181 ? -19.663 -2.480 8.664 1.00 86.38 181 ILE A CA 1
ATOM 1377 C C . ILE A 1 181 ? -21.094 -2.327 8.121 1.00 86.38 181 ILE A C 1
ATOM 1379 O O . ILE A 1 181 ? -21.802 -1.390 8.478 1.00 86.38 181 ILE A O 1
ATOM 1383 N N . ILE A 1 182 ? -21.539 -3.249 7.265 1.00 88.69 182 ILE A N 1
ATOM 1384 C CA . ILE A 1 182 ? -22.861 -3.193 6.622 1.00 88.69 182 ILE A CA 1
ATOM 1385 C C . ILE A 1 182 ? -23.941 -3.785 7.542 1.00 88.69 182 ILE A C 1
ATOM 1387 O O . ILE A 1 182 ? -25.036 -3.240 7.682 1.00 88.69 182 ILE A O 1
ATOM 1391 N N . ILE A 1 183 ? -23.634 -4.910 8.183 1.00 89.25 183 ILE A N 1
ATOM 1392 C CA . ILE A 1 183 ? -24.550 -5.700 8.999 1.00 89.25 183 ILE A CA 1
ATOM 1393 C C . ILE A 1 183 ? -24.304 -5.373 10.471 1.00 89.25 183 ILE A C 1
ATOM 1395 O O . ILE A 1 183 ? -23.398 -5.905 11.101 1.00 89.25 183 ILE A O 1
ATOM 1399 N N . ARG A 1 184 ? -25.162 -4.522 11.041 1.00 84.31 184 ARG A N 1
ATOM 1400 C CA . ARG A 1 184 ? -25.018 -4.026 12.424 1.00 84.31 184 ARG A CA 1
ATOM 1401 C C . ARG A 1 184 ? -25.406 -5.046 13.507 1.00 84.31 184 ARG A C 1
ATOM 1403 O O . ARG A 1 184 ? -25.071 -4.865 14.671 1.00 84.31 184 ARG A O 1
ATOM 1410 N N . ARG A 1 185 ? -26.157 -6.094 13.146 1.00 86.31 185 ARG A N 1
ATOM 1411 C CA . ARG A 1 185 ? -26.761 -7.068 14.077 1.00 86.31 185 ARG A CA 1
ATOM 1412 C C . ARG A 1 185 ? -26.050 -8.417 14.020 1.00 86.31 185 ARG A C 1
ATOM 1414 O O . ARG A 1 185 ? -26.594 -9.393 13.508 1.00 86.31 185 ARG A O 1
ATOM 1421 N N . THR A 1 186 ? -24.827 -8.468 14.530 1.00 88.50 186 THR A N 1
ATOM 1422 C CA . THR A 1 186 ? -24.000 -9.686 14.521 1.00 88.50 186 THR A CA 1
ATOM 1423 C C . THR A 1 186 ? -23.544 -10.090 15.920 1.00 88.50 186 THR 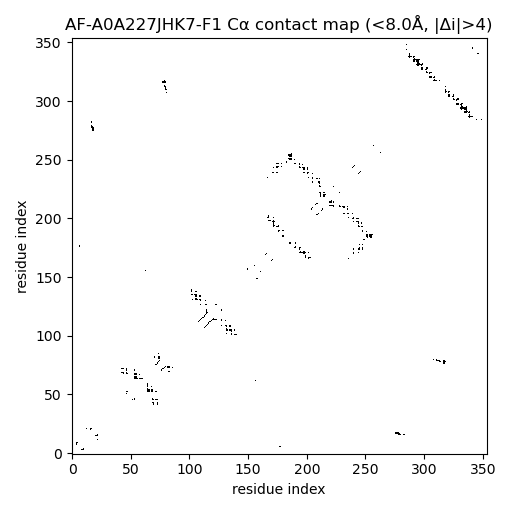A C 1
ATOM 1425 O O . THR A 1 186 ? -23.097 -9.233 16.682 1.00 88.50 186 THR A O 1
ATOM 1428 N N . PRO A 1 187 ? -23.603 -11.389 16.279 1.00 90.12 187 PRO A N 1
ATOM 1429 C CA . PRO A 1 187 ? -23.051 -11.878 17.541 1.00 90.12 187 PRO A CA 1
ATOM 1430 C C . PRO A 1 187 ? -21.537 -11.649 17.648 1.00 90.12 187 PRO A C 1
ATOM 1432 O O . PRO A 1 187 ? -20.812 -11.753 16.662 1.00 90.12 187 PRO A O 1
ATOM 1435 N N . LYS A 1 188 ? -21.021 -11.466 18.869 1.00 88.00 188 LYS A N 1
ATOM 1436 C CA . LYS A 1 188 ? -19.580 -11.235 19.125 1.00 88.00 188 LYS A CA 1
ATOM 1437 C C . LYS A 1 188 ? -18.664 -12.368 18.651 1.00 88.00 188 LYS A C 1
ATOM 1439 O O . LYS A 1 188 ? -17.510 -12.131 18.306 1.00 88.00 188 LYS A O 1
ATOM 1444 N N . TRP A 1 189 ? -19.166 -13.602 18.643 1.00 91.50 189 TRP A N 1
ATOM 1445 C CA . TRP A 1 189 ? -18.416 -14.774 18.186 1.00 91.50 189 TRP A CA 1
ATOM 1446 C C . TRP A 1 189 ? -18.392 -14.904 16.656 1.00 91.50 189 TRP A C 1
ATOM 1448 O O . TRP A 1 189 ? -17.520 -15.589 16.118 1.00 91.50 189 TRP A O 1
ATOM 1458 N N . ALA A 1 190 ? -19.320 -14.249 15.948 1.00 92.69 190 ALA A N 1
ATOM 1459 C CA . ALA A 1 190 ? -19.527 -14.447 14.518 1.00 92.69 190 ALA A CA 1
ATOM 1460 C C . ALA A 1 190 ? -18.305 -14.085 13.658 1.00 92.69 190 ALA A C 1
ATOM 1462 O O . ALA A 1 190 ? -17.957 -14.900 12.800 1.00 92.69 190 ALA A O 1
ATOM 1463 N N . PRO A 1 191 ? -17.588 -12.960 13.881 1.00 91.50 191 PRO A N 1
ATOM 1464 C CA . PRO A 1 191 ? -16.375 -12.657 13.123 1.00 91.50 191 PRO A CA 1
ATOM 1465 C C . PRO A 1 191 ? -15.309 -13.752 13.241 1.00 91.50 191 PRO A C 1
ATOM 1467 O O . PRO A 1 191 ? -14.781 -14.210 12.231 1.00 91.50 191 PRO A O 1
ATOM 1470 N N . TRP A 1 192 ? -15.042 -14.235 14.458 1.00 93.19 192 TRP A N 1
ATOM 1471 C CA . TRP A 1 192 ? -14.040 -15.276 14.704 1.00 93.19 192 TRP A CA 1
ATOM 1472 C C . TRP A 1 192 ? -14.433 -16.620 14.092 1.00 93.19 192 TRP A C 1
ATOM 1474 O O . TRP A 1 192 ? -13.619 -17.246 13.415 1.00 93.19 192 TRP A O 1
ATOM 1484 N N . ALA A 1 193 ? -15.689 -17.043 14.261 1.00 94.81 193 ALA A N 1
ATOM 1485 C CA . ALA A 1 193 ? -16.181 -18.267 13.634 1.00 94.81 193 ALA A CA 1
ATOM 1486 C C . ALA A 1 193 ? -16.154 -18.176 12.101 1.00 94.81 193 ALA A C 1
ATOM 1488 O O . ALA A 1 193 ? -15.795 -19.143 11.437 1.00 94.81 193 ALA A O 1
ATOM 1489 N N . THR A 1 194 ? -16.448 -17.001 11.538 1.00 94.25 194 THR A N 1
ATOM 1490 C CA . THR A 1 194 ? -16.383 -16.760 10.089 1.00 94.25 194 THR A CA 1
ATOM 1491 C C . THR A 1 194 ? -14.962 -16.896 9.561 1.00 94.25 194 THR A C 1
ATOM 1493 O O . THR A 1 194 ? -14.772 -17.491 8.506 1.00 94.25 194 THR A O 1
ATOM 1496 N N . VAL A 1 195 ? -13.953 -16.415 10.295 1.00 92.88 195 VAL A N 1
ATOM 1497 C CA . VAL A 1 195 ? -12.546 -16.620 9.917 1.00 92.88 195 VAL A CA 1
ATOM 1498 C C . VAL A 1 195 ? -12.197 -18.110 9.913 1.00 92.88 195 VAL A C 1
ATOM 1500 O O . VAL A 1 195 ? -11.570 -18.576 8.968 1.00 92.88 195 VAL A O 1
ATOM 1503 N N . VAL A 1 196 ? -12.640 -18.880 10.913 1.00 94.69 196 VAL A N 1
ATOM 1504 C CA . VAL A 1 196 ? -12.405 -20.337 10.968 1.00 94.69 196 VAL A CA 1
ATOM 1505 C C . VAL A 1 196 ? -13.082 -21.063 9.802 1.00 94.69 196 VAL A C 1
ATOM 1507 O O . VAL A 1 196 ? -12.429 -21.844 9.108 1.00 94.69 196 VAL A O 1
ATOM 1510 N N . VAL A 1 197 ? -14.356 -20.765 9.533 1.00 94.94 197 VAL A N 1
ATOM 1511 C CA . VAL A 1 197 ? -15.095 -21.314 8.384 1.00 94.94 197 VAL A CA 1
ATOM 1512 C C . VAL A 1 197 ? -14.423 -20.916 7.072 1.00 94.94 197 VAL A C 1
ATOM 1514 O O . VAL A 1 197 ? -14.200 -21.765 6.215 1.00 94.94 197 VAL A O 1
ATOM 1517 N N . GLY A 1 198 ? -14.024 -19.655 6.925 1.00 93.62 198 GLY A N 1
ATOM 1518 C CA . GLY A 1 198 ? -13.342 -19.171 5.731 1.00 93.62 198 GLY A CA 1
ATOM 1519 C C . GLY A 1 198 ? -11.981 -19.831 5.517 1.00 93.62 198 GLY A C 1
ATOM 1520 O O . GLY A 1 198 ? -11.657 -20.186 4.391 1.00 93.62 198 GLY A O 1
ATOM 1521 N N . MET A 1 199 ? -11.200 -20.076 6.573 1.00 92.50 199 MET A N 1
ATOM 1522 C CA . MET A 1 199 ? -9.951 -20.843 6.465 1.00 92.50 199 MET A CA 1
ATOM 1523 C C . MET A 1 199 ? -10.210 -22.282 6.001 1.00 92.50 199 MET A C 1
ATOM 1525 O O . MET A 1 199 ? -9.460 -22.800 5.173 1.00 92.50 199 MET A O 1
ATOM 1529 N N . PHE A 1 200 ? -11.286 -22.914 6.477 1.00 93.31 200 PHE A N 1
ATOM 1530 C CA . PHE A 1 200 ? -11.696 -24.238 6.008 1.00 93.31 200 PHE A CA 1
ATOM 1531 C C . PHE A 1 200 ? -12.147 -24.222 4.537 1.00 93.31 200 PHE A C 1
ATOM 1533 O O . PHE A 1 200 ? -11.773 -25.110 3.768 1.00 93.31 200 PHE A O 1
ATOM 1540 N N . VAL A 1 201 ? -12.880 -23.190 4.110 1.00 93.56 201 VAL A N 1
ATOM 1541 C CA . VAL A 1 201 ? -13.254 -22.968 2.702 1.00 93.56 201 VAL A CA 1
ATOM 1542 C C . VAL A 1 201 ? -12.005 -22.786 1.837 1.00 93.56 201 VAL A C 1
ATOM 1544 O O . VAL A 1 201 ? -11.850 -23.482 0.837 1.00 93.56 201 VAL A O 1
ATOM 1547 N N . SER A 1 202 ? -11.071 -21.928 2.249 1.00 91.12 202 SER A N 1
ATOM 1548 C CA . SER A 1 202 ? -9.769 -21.728 1.602 1.00 91.12 202 SER A CA 1
ATOM 1549 C C . SER A 1 202 ? -8.992 -23.035 1.441 1.00 91.12 202 SER A C 1
ATOM 1551 O O . SER A 1 202 ? -8.506 -23.346 0.352 1.00 91.12 202 SER A O 1
ATOM 1553 N N . TRP A 1 203 ? -8.904 -23.836 2.504 1.00 90.56 203 TRP A N 1
ATOM 1554 C CA . TRP A 1 203 ? -8.263 -25.148 2.458 1.00 90.56 203 TRP A CA 1
ATOM 1555 C C . TRP A 1 203 ? -8.975 -26.101 1.485 1.00 90.56 203 TRP A C 1
ATOM 1557 O O . TRP A 1 203 ? -8.314 -26.758 0.680 1.00 90.56 203 TRP A O 1
ATOM 1567 N N . SER A 1 204 ? -10.310 -26.117 1.498 1.00 90.88 204 SER A N 1
ATOM 1568 C CA . SER A 1 204 ? -11.130 -26.950 0.610 1.00 90.88 204 SER A CA 1
ATOM 1569 C C . SER A 1 204 ? -10.943 -26.576 -0.860 1.00 90.88 204 SER A C 1
ATOM 1571 O O . SER A 1 204 ? -10.819 -27.460 -1.702 1.00 90.88 204 SER A O 1
ATOM 1573 N N . VAL A 1 205 ? -10.853 -25.285 -1.189 1.00 89.62 205 VAL A N 1
ATOM 1574 C CA . VAL A 1 205 ? -10.567 -24.824 -2.560 1.00 89.62 205 VAL A CA 1
ATOM 1575 C C . VAL A 1 205 ? -9.172 -25.255 -3.013 1.00 89.62 205 VAL A C 1
ATOM 1577 O O . VAL A 1 205 ? -8.989 -25.687 -4.146 1.00 89.62 205 VAL A O 1
ATOM 1580 N N . VAL A 1 206 ? -8.176 -25.186 -2.129 1.00 85.62 206 VAL A N 1
ATOM 1581 C CA . VAL A 1 206 ? -6.799 -25.569 -2.475 1.00 85.62 206 VAL A CA 1
ATOM 1582 C C . VAL A 1 206 ? -6.622 -27.084 -2.620 1.00 85.62 206 VAL A C 1
ATOM 1584 O O . VAL A 1 206 ? -5.772 -27.512 -3.401 1.00 85.62 206 VAL A O 1
ATOM 1587 N N . LYS A 1 207 ? -7.366 -27.896 -1.859 1.00 87.50 207 LYS A N 1
ATOM 1588 C CA . LYS A 1 207 ? -7.152 -29.352 -1.779 1.00 87.50 207 LYS A CA 1
ATOM 1589 C C . LYS A 1 207 ? -8.198 -30.208 -2.481 1.00 87.50 207 LYS A C 1
ATOM 1591 O O . LYS A 1 207 ? -7.843 -31.289 -2.933 1.00 87.50 207 LYS A O 1
ATOM 1596 N N . ILE A 1 208 ? -9.449 -29.763 -2.532 1.00 88.75 208 ILE A N 1
ATOM 1597 C CA . ILE A 1 208 ? -10.587 -30.562 -3.007 1.00 88.75 208 ILE A CA 1
ATOM 1598 C C . ILE A 1 208 ? -11.112 -29.985 -4.322 1.00 88.75 208 ILE A C 1
ATOM 1600 O O . ILE A 1 208 ? -11.156 -30.684 -5.327 1.00 88.75 208 ILE A O 1
ATOM 1604 N N . PHE A 1 209 ? -11.461 -28.698 -4.340 1.00 88.81 209 PHE A N 1
ATOM 1605 C CA . PHE A 1 209 ? -12.041 -28.036 -5.513 1.00 88.81 209 PHE A CA 1
ATOM 1606 C C . PHE A 1 209 ? -10.960 -27.428 -6.409 1.00 88.81 209 PHE A C 1
ATOM 1608 O O . PHE A 1 209 ? -10.933 -26.217 -6.640 1.00 88.81 209 PHE A O 1
ATOM 1615 N N . THR A 1 210 ? -10.039 -28.270 -6.887 1.00 86.88 210 THR A N 1
ATOM 1616 C CA . THR A 1 210 ? -8.995 -27.820 -7.814 1.00 86.88 210 THR A CA 1
ATOM 1617 C C . THR A 1 210 ? -9.603 -27.441 -9.172 1.00 86.88 210 THR A C 1
ATOM 1619 O O . THR A 1 210 ? -10.696 -27.910 -9.506 1.00 86.88 210 THR A O 1
ATOM 1622 N N . PRO A 1 211 ? -8.928 -26.591 -9.969 1.00 86.88 211 PRO A N 1
ATOM 1623 C CA . PRO A 1 211 ? -9.406 -26.212 -11.298 1.00 86.88 211 PRO A CA 1
ATOM 1624 C C . PRO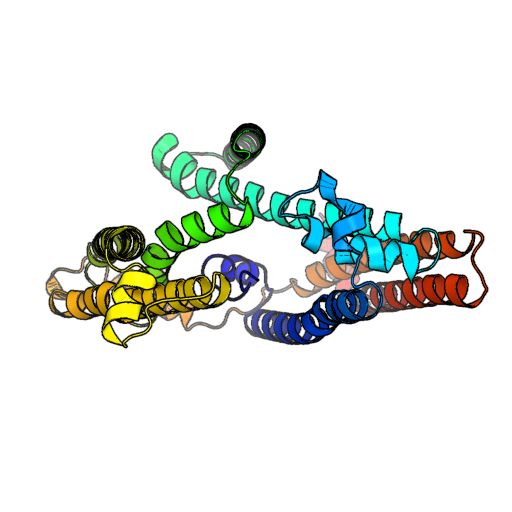 A 1 211 ? -9.723 -27.412 -12.186 1.00 86.88 211 PRO A C 1
ATOM 1626 O O . PRO A 1 211 ? -10.718 -27.403 -12.889 1.00 86.88 211 PRO A O 1
ATOM 1629 N N . GLU A 1 212 ? -8.930 -28.474 -12.106 1.00 86.69 212 GLU A N 1
ATOM 1630 C CA . GLU A 1 212 ? -9.124 -29.694 -12.890 1.00 86.69 212 GLU A CA 1
ATOM 1631 C C . GLU A 1 212 ? -10.388 -30.441 -12.438 1.00 86.69 212 GLU A C 1
ATOM 1633 O O . GLU A 1 212 ? -11.195 -30.870 -13.260 1.00 86.69 212 GLU A O 1
ATOM 1638 N N . PHE A 1 213 ? -10.615 -30.537 -11.123 1.00 88.19 213 PHE A N 1
ATOM 1639 C CA . PHE A 1 213 ? -11.808 -31.179 -10.576 1.00 88.19 213 PHE A CA 1
ATOM 1640 C C . PHE A 1 213 ? -13.086 -30.425 -10.957 1.00 88.19 213 PHE A C 1
ATOM 1642 O O . PHE A 1 213 ? -14.051 -31.036 -11.408 1.00 88.19 213 PHE A O 1
ATOM 1649 N N . VAL A 1 214 ? -13.093 -29.098 -10.831 1.00 87.56 214 VAL A N 1
ATOM 1650 C CA . VAL A 1 214 ? -14.247 -28.279 -11.233 1.00 87.56 214 VAL A CA 1
ATOM 1651 C C . VAL A 1 214 ? -14.387 -28.235 -12.756 1.00 87.56 214 VAL A C 1
ATOM 1653 O O . VAL A 1 214 ? -15.501 -28.300 -13.262 1.00 87.56 214 VAL A O 1
ATOM 1656 N N . GLY A 1 215 ? -13.278 -28.188 -13.493 1.00 87.31 215 GLY A N 1
ATOM 1657 C CA . GLY A 1 215 ? -13.247 -28.251 -14.954 1.00 87.31 215 GLY A CA 1
ATOM 1658 C C . GLY A 1 215 ? -13.905 -29.519 -15.489 1.00 87.31 215 GLY A C 1
ATOM 1659 O O . GLY A 1 215 ? -14.702 -29.440 -16.425 1.00 87.31 215 GLY A O 1
ATOM 1660 N N . SER A 1 216 ? -13.696 -30.656 -14.817 1.00 87.12 216 SER A N 1
ATOM 1661 C CA . SER A 1 216 ? -14.347 -31.924 -15.166 1.00 87.12 216 SER A CA 1
ATOM 1662 C C . SER A 1 216 ? -15.880 -31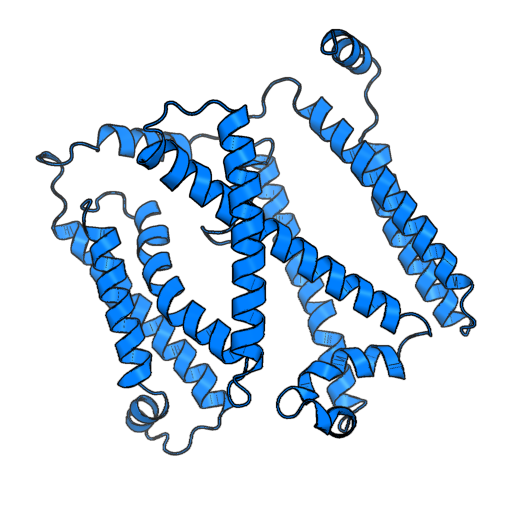.863 -15.099 1.00 87.12 216 SER A C 1
ATOM 1664 O O . SER A 1 216 ? -16.556 -32.515 -15.890 1.00 87.12 216 SER A O 1
ATOM 1666 N N . TRP A 1 217 ? -16.462 -31.022 -14.231 1.00 89.50 217 TRP A N 1
ATOM 1667 C CA . TRP A 1 217 ? -17.920 -30.833 -14.166 1.00 89.50 217 TRP A CA 1
ATOM 1668 C C . TRP A 1 217 ? -18.488 -30.167 -15.422 1.00 89.50 217 TRP A C 1
ATOM 1670 O O . TRP A 1 217 ? -19.671 -30.312 -15.720 1.00 89.50 217 TRP A O 1
ATOM 1680 N N . PHE A 1 218 ? -17.642 -29.438 -16.148 1.00 86.81 218 PHE A N 1
ATOM 1681 C CA . PHE A 1 218 ? -17.979 -28.736 -17.382 1.00 86.81 218 PHE A CA 1
ATOM 1682 C C . PHE A 1 218 ? -17.407 -29.427 -18.630 1.00 86.81 218 PHE A C 1
ATOM 1684 O O . PHE A 1 218 ? -17.516 -28.874 -19.722 1.00 86.81 218 PHE A O 1
ATOM 1691 N N . GLY A 1 219 ? -16.799 -30.612 -18.486 1.00 86.12 219 GLY A N 1
ATOM 1692 C CA . GLY A 1 219 ? -16.165 -31.341 -19.589 1.00 86.12 219 GLY A CA 1
ATOM 1693 C C . GLY A 1 219 ? -14.881 -30.690 -20.116 1.00 86.12 219 GLY A C 1
ATOM 1694 O O . GLY A 1 219 ? -14.569 -30.824 -21.296 1.00 86.12 219 GLY A O 1
ATOM 1695 N N . MET A 1 220 ? -14.162 -29.941 -19.272 1.00 83.56 220 MET A N 1
ATOM 1696 C CA . MET A 1 220 ? -12.862 -29.345 -19.598 1.00 83.56 220 MET A CA 1
ATOM 1697 C C . MET A 1 220 ? -11.733 -30.212 -19.027 1.00 83.56 220 MET A C 1
ATOM 1699 O O . MET A 1 220 ? -11.320 -30.013 -17.885 1.00 83.56 220 MET A O 1
ATOM 1703 N N . ASP A 1 221 ? -11.249 -31.171 -19.817 1.00 74.94 221 ASP A N 1
ATOM 1704 C CA . ASP A 1 221 ? -10.262 -32.163 -19.358 1.00 74.94 221 ASP A CA 1
ATOM 1705 C C . ASP A 1 221 ? -8.804 -31.663 -19.419 1.00 74.94 221 ASP A C 1
ATOM 1707 O O . ASP A 1 221 ? -7.958 -32.129 -18.656 1.00 74.94 221 ASP A O 1
ATOM 1711 N N . GLU A 1 222 ? -8.501 -30.672 -20.266 1.00 84.12 222 GLU A N 1
ATOM 1712 C CA . GLU A 1 222 ? -7.164 -30.075 -20.389 1.00 84.12 222 GLU A CA 1
ATOM 1713 C C . GLU A 1 222 ? -7.224 -28.550 -20.249 1.00 84.12 222 GLU A C 1
ATOM 1715 O O . GLU A 1 222 ? -7.484 -27.822 -21.205 1.00 84.12 222 GLU A O 1
ATOM 1720 N N . LEU A 1 223 ? -6.963 -28.055 -19.036 1.00 84.44 223 LEU A N 1
ATOM 1721 C CA . LEU A 1 223 ? -6.805 -26.623 -18.785 1.00 84.44 223 LEU A CA 1
ATOM 1722 C C . LEU A 1 223 ? -5.353 -26.210 -19.019 1.00 84.44 223 LEU A C 1
ATOM 1724 O O . LEU A 1 223 ? -4.419 -26.779 -18.445 1.00 84.44 223 LEU A O 1
ATOM 1728 N N . THR A 1 224 ? -5.146 -25.148 -19.792 1.00 86.88 224 THR A N 1
ATOM 1729 C CA . THR A 1 224 ? -3.839 -24.492 -19.841 1.00 86.88 224 THR A CA 1
ATOM 1730 C C . THR A 1 224 ? -3.483 -23.923 -18.463 1.00 86.88 224 THR A C 1
ATOM 1732 O O . THR A 1 224 ? -4.347 -23.588 -17.649 1.00 86.88 224 THR A O 1
ATOM 1735 N N . ARG A 1 225 ? -2.185 -23.724 -18.189 1.00 80.12 225 ARG A N 1
ATOM 1736 C CA . ARG A 1 225 ? -1.715 -23.133 -16.917 1.00 80.12 225 ARG A CA 1
ATOM 1737 C C . ARG A 1 225 ? -2.395 -21.795 -16.598 1.00 80.12 225 ARG A C 1
ATOM 1739 O O . ARG A 1 225 ? -2.621 -21.482 -15.430 1.00 80.12 225 ARG A O 1
ATOM 1746 N N . ARG A 1 226 ? -2.691 -21.002 -17.631 1.00 79.69 226 ARG A N 1
ATOM 1747 C CA . ARG A 1 226 ? -3.378 -19.718 -17.490 1.00 79.69 226 ARG A CA 1
ATOM 1748 C C . ARG A 1 226 ? -4.844 -19.914 -17.103 1.00 79.69 226 ARG A C 1
ATOM 1750 O O . ARG A 1 226 ? -5.272 -19.317 -16.121 1.00 79.69 226 ARG A O 1
ATOM 1757 N N . GLU A 1 227 ? -5.573 -20.766 -17.819 1.00 85.19 227 GLU A N 1
ATOM 1758 C CA . GLU A 1 227 ? -6.987 -21.056 -17.535 1.00 85.19 227 GLU A CA 1
ATOM 1759 C C . GLU A 1 227 ? -7.166 -21.666 -16.144 1.00 85.19 227 GLU A C 1
ATOM 1761 O O . GLU A 1 227 ? -8.037 -21.237 -15.392 1.00 85.19 227 GLU A O 1
ATOM 1766 N N . ALA A 1 228 ? -6.287 -22.588 -15.740 1.00 85.06 228 ALA A N 1
ATOM 1767 C CA . ALA A 1 228 ? -6.289 -23.146 -14.390 1.00 85.06 228 ALA A CA 1
ATOM 1768 C C . ALA A 1 228 ? -6.065 -22.063 -13.316 1.00 85.06 228 ALA A C 1
ATOM 1770 O O . ALA A 1 228 ? -6.683 -22.095 -12.249 1.00 85.06 228 ALA A O 1
ATOM 1771 N N . GLY A 1 229 ? -5.203 -21.077 -13.593 1.00 82.50 229 GLY A N 1
ATOM 1772 C CA . GLY A 1 229 ? -4.986 -19.919 -12.724 1.00 82.50 229 GLY A CA 1
ATOM 1773 C C . GLY A 1 229 ? -6.228 -19.032 -12.594 1.00 82.50 229 GLY A C 1
ATOM 1774 O O . GLY A 1 229 ? -6.651 -18.729 -11.478 1.00 82.50 229 GLY A O 1
ATOM 1775 N N . GLU A 1 230 ? -6.839 -18.661 -13.721 1.00 84.62 230 GLU A N 1
ATOM 1776 C CA . GLU A 1 230 ? -8.061 -17.846 -13.764 1.00 84.62 230 GLU A CA 1
ATOM 1777 C C . GLU A 1 230 ? -9.239 -18.565 -13.078 1.00 84.62 230 GLU A C 1
ATOM 1779 O O . GLU A 1 230 ? -9.928 -17.985 -12.231 1.00 84.62 230 GLU A O 1
ATOM 1784 N N . MET A 1 231 ? -9.413 -19.860 -13.352 1.00 87.88 231 MET A N 1
ATOM 1785 C CA . MET A 1 231 ? -10.441 -20.696 -12.736 1.00 87.88 231 MET A CA 1
ATOM 1786 C C . MET A 1 231 ? -10.229 -20.843 -11.227 1.00 87.88 231 MET A C 1
ATOM 1788 O O . MET A 1 231 ? -11.183 -20.704 -10.461 1.00 87.88 231 MET A O 1
ATOM 1792 N N . ARG A 1 232 ? -8.987 -21.037 -10.761 1.00 87.38 232 ARG A N 1
ATOM 1793 C CA . ARG A 1 232 ? -8.676 -21.064 -9.323 1.00 87.38 232 ARG A CA 1
ATOM 1794 C C . ARG A 1 232 ? -9.135 -19.784 -8.631 1.00 87.38 232 ARG A C 1
ATOM 1796 O O . ARG A 1 232 ? -9.728 -19.849 -7.551 1.00 87.38 232 ARG A O 1
ATOM 1803 N N . THR A 1 233 ? -8.870 -18.625 -9.232 1.00 85.25 233 THR A N 1
ATOM 1804 C CA . THR A 1 233 ? -9.320 -17.336 -8.693 1.00 85.25 233 THR A CA 1
ATOM 1805 C C . THR A 1 233 ? -10.846 -17.252 -8.656 1.00 85.25 233 THR A C 1
ATOM 1807 O O . THR A 1 233 ? -11.401 -16.861 -7.629 1.00 85.25 233 THR A O 1
ATOM 1810 N N . MET A 1 234 ? -11.530 -17.678 -9.720 1.00 87.81 234 MET A N 1
ATOM 1811 C CA . MET A 1 234 ? -12.994 -17.679 -9.785 1.00 87.81 234 MET A CA 1
ATOM 1812 C C . MET A 1 234 ? -13.625 -18.571 -8.707 1.00 87.81 234 MET A C 1
ATOM 1814 O O . MET A 1 234 ? -14.483 -18.102 -7.957 1.00 87.81 234 MET A O 1
ATOM 1818 N N . ILE A 1 235 ? -13.155 -19.817 -8.571 1.00 89.94 235 ILE A N 1
ATOM 1819 C CA . ILE A 1 235 ? -13.619 -20.770 -7.549 1.00 89.94 235 ILE A CA 1
ATOM 1820 C C . ILE A 1 235 ? -13.416 -20.183 -6.153 1.00 89.94 235 ILE A C 1
ATOM 1822 O O . ILE A 1 235 ? -14.325 -20.208 -5.327 1.00 89.94 235 ILE A O 1
ATOM 1826 N N . THR A 1 236 ? -12.238 -19.611 -5.895 1.00 88.56 236 THR A N 1
ATOM 1827 C CA . THR A 1 236 ? -11.911 -19.003 -4.601 1.00 88.56 236 THR A CA 1
ATOM 1828 C C . THR A 1 236 ? -12.898 -17.897 -4.234 1.00 88.56 236 THR A C 1
ATOM 1830 O O . THR A 1 236 ? -13.415 -17.890 -3.113 1.00 88.56 236 THR A O 1
ATOM 1833 N N . ILE A 1 237 ? -13.148 -16.962 -5.156 1.00 89.31 237 ILE A N 1
ATOM 1834 C CA . ILE A 1 237 ? -14.053 -15.829 -4.929 1.00 89.31 237 ILE A CA 1
ATOM 1835 C C . ILE A 1 237 ? -15.479 -16.338 -4.710 1.00 89.31 237 ILE A C 1
ATOM 1837 O O . ILE A 1 237 ? -16.106 -15.971 -3.717 1.00 89.31 237 ILE A O 1
ATOM 1841 N N . ALA A 1 238 ? -15.972 -17.218 -5.586 1.00 91.62 238 ALA A N 1
ATOM 1842 C CA . ALA A 1 238 ? -17.314 -17.783 -5.481 1.00 91.62 238 ALA A CA 1
ATOM 1843 C C . ALA A 1 238 ? -17.515 -18.529 -4.153 1.00 91.62 238 ALA A C 1
ATOM 1845 O O . ALA A 1 238 ? -18.496 -18.289 -3.450 1.00 91.62 238 ALA A O 1
ATOM 1846 N N . ALA A 1 239 ? -16.554 -19.368 -3.755 1.00 93.00 239 ALA A N 1
ATOM 1847 C CA . ALA A 1 239 ? -16.619 -20.116 -2.506 1.00 93.00 239 ALA A CA 1
ATOM 1848 C C . ALA A 1 239 ? -16.664 -19.192 -1.278 1.00 93.00 239 ALA A C 1
ATOM 1850 O O . ALA A 1 239 ? -17.457 -19.420 -0.366 1.00 93.00 239 ALA A O 1
ATOM 1851 N N . HIS A 1 240 ? -15.871 -18.116 -1.254 1.00 92.19 240 HIS A N 1
ATOM 1852 C CA . HIS A 1 240 ? -15.899 -17.161 -0.142 1.00 92.19 240 HIS A CA 1
ATOM 1853 C C . HIS A 1 240 ? -17.181 -16.325 -0.103 1.00 92.19 240 HIS A C 1
ATOM 1855 O O . HIS A 1 240 ? -17.689 -16.054 0.984 1.00 92.19 240 HIS A O 1
ATOM 1861 N N . LEU A 1 241 ? -17.725 -15.934 -1.258 1.00 91.94 241 LEU A N 1
ATOM 1862 C CA . LEU A 1 241 ? -18.990 -15.199 -1.324 1.00 91.94 241 LEU A CA 1
ATOM 1863 C C . LEU A 1 241 ? -20.179 -16.056 -0.873 1.00 91.94 241 LEU A C 1
ATOM 1865 O O . LEU A 1 241 ? -21.053 -15.568 -0.161 1.00 91.94 241 LEU A O 1
ATOM 1869 N N . VAL A 1 242 ? -20.208 -17.334 -1.251 1.00 94.25 242 VAL A N 1
ATOM 1870 C CA . VAL A 1 242 ? -21.318 -18.231 -0.911 1.00 94.25 242 VAL A CA 1
ATOM 1871 C C . VAL A 1 242 ? -21.184 -18.763 0.511 1.00 94.25 242 VAL A C 1
ATOM 1873 O O . VAL A 1 242 ? -22.095 -18.597 1.316 1.00 94.25 242 VAL A O 1
ATOM 1876 N N . PHE A 1 243 ? -20.057 -19.389 0.849 1.00 95.44 243 PHE A N 1
ATOM 1877 C CA . PHE A 1 243 ? -19.924 -20.111 2.115 1.00 95.44 243 PHE A CA 1
ATOM 1878 C C . PHE A 1 243 ? -19.476 -19.203 3.256 1.00 95.44 243 PHE A C 1
ATOM 1880 O O . PHE A 1 243 ? -20.117 -19.181 4.302 1.00 95.44 243 PHE A O 1
ATOM 1887 N N . THR A 1 244 ? -18.410 -18.423 3.069 1.00 94.31 244 THR A N 1
ATOM 1888 C CA . THR A 1 244 ? -17.863 -17.582 4.147 1.00 94.31 244 THR A CA 1
ATOM 1889 C C . THR A 1 244 ? -18.775 -16.390 4.440 1.00 94.31 244 THR A C 1
ATOM 1891 O O . THR A 1 244 ? -19.155 -16.164 5.588 1.00 94.31 244 THR A O 1
ATOM 1894 N N . ALA A 1 245 ? -19.177 -15.645 3.407 1.00 93.75 245 ALA A N 1
ATOM 1895 C CA . ALA A 1 245 ? -20.117 -14.533 3.551 1.00 93.75 245 ALA A CA 1
ATOM 1896 C C . ALA A 1 245 ? -21.532 -15.020 3.888 1.00 93.75 245 ALA A C 1
ATOM 1898 O O . ALA A 1 245 ? -22.166 -14.440 4.767 1.00 93.75 245 ALA A O 1
ATOM 1899 N N . GLY A 1 246 ? -22.000 -16.122 3.289 1.00 95.25 246 GLY A N 1
ATOM 1900 C CA . GLY A 1 246 ? -23.274 -16.737 3.669 1.00 95.25 246 GLY A CA 1
ATOM 1901 C C . GLY A 1 246 ? -23.315 -17.149 5.141 1.00 95.25 246 GLY A C 1
ATOM 1902 O O . GLY A 1 246 ? -24.283 -16.837 5.829 1.00 95.25 246 GLY A O 1
ATOM 1903 N N . PHE A 1 247 ? -22.245 -17.757 5.666 1.00 95.94 247 PHE A N 1
ATOM 1904 C CA . PHE A 1 247 ? -22.130 -18.077 7.091 1.00 95.94 247 PHE A CA 1
ATOM 1905 C C . PHE A 1 247 ? -22.202 -16.824 7.975 1.00 95.94 247 PHE A C 1
ATOM 1907 O O . PHE A 1 247 ? -22.963 -16.801 8.944 1.00 95.94 247 PHE A O 1
ATOM 1914 N N . PHE A 1 248 ? -21.467 -15.762 7.626 1.00 94.94 248 PHE A N 1
ATOM 1915 C CA . PHE A 1 248 ? -21.522 -14.498 8.365 1.00 94.94 248 PHE A CA 1
ATOM 1916 C C . PHE A 1 248 ? -22.939 -13.905 8.361 1.00 94.94 248 PHE A C 1
ATOM 1918 O O . PHE A 1 248 ? -23.445 -13.514 9.411 1.00 94.94 248 PHE A O 1
ATOM 1925 N N . CYS A 1 249 ? -23.626 -13.907 7.218 1.00 94.69 249 CYS A N 1
ATOM 1926 C CA . CYS A 1 249 ? -25.011 -13.449 7.120 1.00 94.69 249 CYS A CA 1
ATOM 1927 C C . CYS A 1 249 ? -25.969 -14.314 7.951 1.00 94.69 249 CYS A C 1
ATOM 1929 O O . CYS A 1 249 ? -26.795 -13.776 8.682 1.00 94.69 249 CYS A O 1
ATOM 1931 N N . LEU A 1 250 ? -25.846 -15.643 7.909 1.00 95.12 250 LEU A N 1
ATOM 1932 C CA . LEU A 1 250 ? -26.685 -16.551 8.702 1.00 95.12 250 LEU A CA 1
ATOM 1933 C C . LEU A 1 250 ? -26.436 -16.415 10.207 1.00 95.12 250 LEU A C 1
ATOM 1935 O O . LEU A 1 250 ? -27.355 -16.609 11.000 1.00 95.12 250 LEU A O 1
ATOM 1939 N N . SER A 1 251 ? -25.228 -16.018 10.615 1.00 93.94 251 SER A N 1
ATOM 1940 C CA . SER A 1 251 ? -24.919 -15.764 12.025 1.00 93.94 251 SER A CA 1
ATOM 1941 C C . SER A 1 251 ? -25.789 -14.659 12.644 1.00 93.94 251 SER A C 1
ATOM 1943 O O . SER A 1 251 ? -26.022 -14.666 13.853 1.00 93.94 251 SER A O 1
ATOM 1945 N N . THR A 1 252 ? -26.338 -13.752 11.825 1.00 91.94 252 THR A N 1
ATOM 1946 C CA . THR A 1 252 ? -27.255 -12.689 12.274 1.00 91.94 252 THR A CA 1
ATOM 1947 C C . THR A 1 252 ? -28.551 -13.239 12.865 1.00 91.94 252 THR A C 1
ATOM 1949 O O . THR A 1 252 ? -29.112 -12.624 13.767 1.00 91.94 252 THR A O 1
ATOM 1952 N N . LEU A 1 253 ? -28.989 -14.433 12.444 1.00 91.88 253 LEU A N 1
ATOM 1953 C CA . LEU A 1 253 ? -30.169 -15.108 12.997 1.00 91.88 253 LEU A CA 1
ATOM 1954 C C . LEU A 1 253 ? -29.987 -15.482 14.475 1.00 91.88 253 LEU A C 1
ATOM 1956 O O . LEU A 1 253 ? -30.963 -15.680 15.193 1.00 91.88 253 LEU A O 1
ATOM 1960 N N . PHE A 1 254 ? -28.738 -15.559 14.939 1.00 91.62 254 PHE A N 1
ATOM 1961 C CA . PHE A 1 254 ? -28.389 -15.856 16.325 1.00 91.62 254 PHE A CA 1
ATOM 1962 C C . PHE A 1 254 ? -28.126 -14.591 17.156 1.00 91.62 254 PHE A C 1
ATOM 1964 O O . PHE A 1 254 ? -27.771 -14.701 18.332 1.00 91.62 254 PHE A O 1
ATOM 1971 N N . TYR A 1 255 ? -28.277 -13.394 16.577 1.00 91.12 255 TYR A N 1
ATOM 1972 C CA . TYR A 1 255 ? -28.138 -12.142 17.314 1.00 91.12 255 TYR A CA 1
ATOM 1973 C C . TYR A 1 255 ? -29.340 -11.921 18.236 1.00 91.12 255 TYR A C 1
ATOM 1975 O O . TYR A 1 255 ? -30.491 -11.960 17.803 1.00 91.12 255 TYR A O 1
ATOM 1983 N N . LYS A 1 256 ? -29.063 -11.654 19.514 1.00 88.56 256 LYS A N 1
ATOM 1984 C CA . LYS A 1 256 ? -30.070 -11.331 20.527 1.00 88.56 256 LYS A CA 1
ATOM 1985 C C . LYS A 1 256 ? -29.720 -10.011 21.195 1.00 88.56 256 LYS A C 1
ATOM 1987 O O . LYS A 1 256 ? -28.753 -9.935 21.952 1.00 88.56 256 LYS A O 1
ATOM 1992 N N . GLU A 1 257 ? -30.544 -9.002 20.933 1.00 84.38 257 GLU A N 1
ATOM 1993 C CA . GLU A 1 257 ? -30.352 -7.632 21.419 1.00 84.38 257 GLU A CA 1
ATOM 1994 C C . GLU A 1 257 ? -30.367 -7.544 22.953 1.00 84.38 257 GLU A C 1
ATOM 1996 O O . GLU A 1 257 ? -29.570 -6.818 23.535 1.00 84.38 257 GLU A O 1
ATOM 2001 N N . GLU A 1 258 ? -31.193 -8.354 23.619 1.00 84.81 258 GLU A N 1
ATOM 2002 C CA . GLU A 1 258 ? -31.309 -8.404 25.087 1.00 84.81 258 GLU A CA 1
ATOM 2003 C C . GLU A 1 258 ? -30.007 -8.815 25.791 1.00 84.81 258 GLU A C 1
ATOM 2005 O O . GLU A 1 258 ? -29.753 -8.426 26.927 1.00 84.81 258 GLU A O 1
ATOM 2010 N N . THR A 1 259 ? -29.171 -9.610 25.118 1.00 84.69 259 THR A N 1
ATOM 2011 C CA . THR A 1 259 ? -27.904 -10.120 25.668 1.00 84.69 259 THR A CA 1
ATOM 2012 C C . THR A 1 259 ? -26.689 -9.306 25.223 1.00 84.69 259 THR A C 1
ATOM 2014 O O . THR A 1 259 ? -25.555 -9.617 25.602 1.00 84.69 259 THR A O 1
ATOM 2017 N N . ASP A 1 260 ? -26.896 -8.278 24.396 1.00 85.62 260 ASP A N 1
ATOM 2018 C CA . ASP A 1 260 ? -25.811 -7.502 23.816 1.00 85.62 260 ASP A CA 1
ATOM 2019 C C . ASP A 1 260 ? -25.323 -6.405 24.768 1.00 85.62 260 ASP A C 1
ATOM 2021 O O . ASP A 1 260 ? -25.811 -5.276 24.786 1.00 85.62 260 ASP A O 1
ATOM 2025 N N . THR A 1 261 ? -24.278 -6.728 25.528 1.00 87.25 261 THR A N 1
ATOM 2026 C CA . THR A 1 261 ? -23.636 -5.779 26.444 1.00 87.25 261 THR A CA 1
ATOM 2027 C C . THR A 1 261 ? -22.847 -4.664 25.748 1.00 87.25 261 THR A C 1
ATOM 2029 O O . THR A 1 261 ? -22.228 -3.862 26.439 1.00 87.25 261 THR A O 1
ATOM 2032 N N . HIS A 1 262 ? -22.744 -4.637 24.413 1.00 86.06 262 HIS A N 1
ATOM 2033 C CA . HIS A 1 262 ? -21.956 -3.639 23.662 1.00 86.06 262 HIS A CA 1
ATOM 2034 C C . HIS A 1 262 ? -22.826 -2.813 22.708 1.00 86.06 262 HIS A C 1
ATOM 2036 O O . HIS A 1 262 ? -22.301 -2.094 21.855 1.00 86.06 262 HIS A O 1
ATOM 2042 N N . LYS A 1 263 ? -24.152 -2.897 22.852 1.00 86.81 263 LYS A N 1
ATOM 2043 C CA . LYS A 1 263 ? -25.112 -2.183 22.010 1.00 86.81 263 LYS A CA 1
ATOM 2044 C C . LYS A 1 263 ? -24.854 -0.675 21.980 1.00 86.81 263 LYS A C 1
ATOM 2046 O O . LYS A 1 263 ? -24.837 -0.091 20.901 1.00 86.81 263 LYS A O 1
ATOM 2051 N N . GLU A 1 264 ? -24.621 -0.057 23.138 1.00 87.62 264 GLU A N 1
ATOM 2052 C CA . GLU A 1 264 ? -24.362 1.388 23.239 1.00 87.62 264 GLU A CA 1
ATOM 2053 C C . GLU A 1 264 ? -23.068 1.783 22.526 1.00 87.62 264 GLU A C 1
ATOM 2055 O O . GLU A 1 264 ? -23.096 2.642 21.652 1.00 87.62 264 GLU A O 1
ATOM 2060 N N . THR A 1 265 ? -21.962 1.085 22.800 1.00 88.69 265 THR A N 1
ATOM 2061 C CA . THR A 1 265 ? -20.673 1.313 22.124 1.00 88.69 265 THR A CA 1
ATOM 2062 C C . THR A 1 265 ? -20.768 1.097 20.613 1.00 88.69 265 THR A C 1
ATOM 2064 O O . THR A 1 265 ? -20.156 1.820 19.835 1.00 88.69 265 THR A O 1
ATOM 2067 N N . THR A 1 266 ? -21.556 0.114 20.172 1.00 87.56 266 THR A N 1
ATOM 2068 C CA . THR A 1 266 ? -21.785 -0.140 18.742 1.00 87.56 266 THR A CA 1
ATOM 2069 C C . THR A 1 266 ? -22.586 0.997 18.109 1.00 87.56 266 THR A C 1
ATOM 2071 O O . THR A 1 266 ? -22.263 1.442 17.010 1.00 87.56 266 THR A O 1
ATOM 2074 N N . ALA A 1 267 ? -23.615 1.498 18.795 1.00 89.19 267 ALA A N 1
ATOM 2075 C CA . ALA A 1 267 ? -24.400 2.636 18.329 1.00 89.19 267 ALA A CA 1
ATOM 2076 C C . ALA A 1 267 ? -23.558 3.920 18.249 1.00 89.19 267 ALA A C 1
ATOM 2078 O O . ALA A 1 267 ? -23.672 4.653 17.269 1.00 89.19 267 ALA A O 1
ATOM 2079 N N . GLU A 1 268 ? -22.693 4.157 19.237 1.00 91.75 268 GLU A N 1
ATOM 2080 C CA . GLU A 1 268 ? -21.729 5.260 19.241 1.00 91.75 268 GLU A CA 1
ATOM 2081 C C . GLU A 1 268 ? -20.744 5.143 18.073 1.00 91.75 268 GLU A C 1
ATOM 2083 O O . GLU A 1 268 ? -20.627 6.077 17.289 1.00 91.75 268 GLU A O 1
ATOM 2088 N N . PHE A 1 269 ? -20.152 3.964 17.857 1.00 89.94 269 PHE A N 1
ATOM 2089 C CA . PHE A 1 269 ? -19.271 3.717 16.713 1.00 89.94 269 PHE A CA 1
ATOM 2090 C C . PHE A 1 269 ? -19.936 4.062 15.373 1.00 89.94 269 PHE A C 1
ATOM 2092 O O . PHE A 1 269 ? -19.342 4.745 14.544 1.00 89.94 269 PHE A O 1
ATOM 2099 N N . PHE A 1 270 ? -21.175 3.614 15.142 1.00 89.56 270 PHE A N 1
ATOM 2100 C CA . PHE A 1 270 ? -21.875 3.929 13.892 1.00 89.56 270 PHE A CA 1
ATOM 2101 C C . PHE A 1 270 ? -22.249 5.406 13.784 1.00 89.56 270 PHE A C 1
ATOM 2103 O O . PHE A 1 270 ? -22.203 5.956 12.688 1.00 89.56 270 PHE A O 1
ATOM 2110 N N . LYS A 1 271 ? -22.572 6.060 14.904 1.00 91.88 271 LYS A N 1
ATOM 2111 C CA . LYS A 1 271 ? -22.774 7.508 14.930 1.00 91.88 271 LYS A CA 1
ATOM 2112 C C . LYS A 1 271 ? -21.493 8.243 14.531 1.00 91.88 271 LYS A C 1
ATOM 2114 O O . LYS A 1 271 ? -21.572 9.168 13.730 1.00 91.88 271 LYS A O 1
ATOM 2119 N N . ASP A 1 272 ? -20.336 7.816 15.029 1.00 89.12 272 ASP A N 1
ATOM 2120 C CA . ASP A 1 272 ? -19.040 8.407 14.684 1.00 89.12 272 ASP A CA 1
ATOM 2121 C C . ASP A 1 272 ? -18.683 8.177 13.212 1.00 89.12 272 ASP A C 1
ATOM 2123 O O . ASP A 1 272 ? -18.230 9.099 12.541 1.00 89.12 272 ASP A O 1
ATOM 2127 N N . VAL A 1 273 ? -18.945 6.976 12.680 1.00 85.94 273 VAL A N 1
ATOM 2128 C CA . VAL A 1 273 ? -18.757 6.662 11.250 1.00 85.94 273 VAL A CA 1
ATOM 2129 C C . VAL A 1 273 ? -19.614 7.559 10.353 1.00 85.94 273 VAL A C 1
ATOM 2131 O O . VAL A 1 273 ? -19.145 7.991 9.300 1.00 85.94 273 VAL A O 1
ATOM 2134 N N . ASP A 1 274 ? -20.849 7.850 10.766 1.00 88.12 274 ASP A N 1
ATOM 2135 C CA . ASP A 1 274 ? -21.781 8.708 10.026 1.00 88.12 274 ASP A CA 1
ATOM 2136 C C . ASP A 1 274 ? -21.501 10.214 10.245 1.00 88.12 274 ASP A C 1
ATOM 2138 O O . ASP A 1 274 ? -22.054 11.063 9.539 1.00 88.12 274 ASP A O 1
ATOM 2142 N N . THR A 1 275 ? -20.639 10.571 11.203 1.00 91.00 275 THR A N 1
ATOM 2143 C CA . THR A 1 275 ? -20.315 11.964 11.533 1.00 91.00 275 THR A CA 1
ATOM 2144 C C . THR A 1 275 ? -19.175 12.480 10.656 1.00 91.00 275 THR A C 1
ATOM 2146 O O . THR A 1 275 ? -18.099 11.891 10.568 1.00 91.00 275 THR A O 1
ATOM 2149 N N . GLU A 1 276 ? -19.388 13.625 10.002 1.00 90.25 276 GLU A N 1
ATOM 2150 C CA . GLU A 1 276 ? -18.349 14.254 9.187 1.00 90.25 276 GLU A CA 1
ATOM 2151 C C . GLU A 1 276 ? -17.187 14.742 10.066 1.00 90.25 276 GLU A C 1
ATOM 2153 O O . GLU A 1 276 ? -17.383 15.497 11.019 1.00 90.25 276 GLU A O 1
ATOM 2158 N N . CYS A 1 277 ? -15.958 14.355 9.716 1.00 90.44 277 CYS A N 1
ATOM 2159 C CA . CYS A 1 277 ? -14.760 14.882 10.348 1.00 90.44 277 CYS A CA 1
ATOM 2160 C C . CYS A 1 277 ? -14.486 16.285 9.798 1.00 90.44 277 CYS A C 1
ATOM 2162 O O . CYS A 1 277 ? -14.232 16.452 8.599 1.00 90.44 277 CYS A O 1
ATOM 2164 N N . VAL A 1 278 ? -14.552 17.283 10.679 1.00 91.44 278 VAL A N 1
ATOM 2165 C CA . VAL A 1 278 ? -14.267 18.686 10.375 1.00 91.44 278 VAL A CA 1
ATOM 2166 C C . VAL A 1 278 ? -12.876 19.028 10.886 1.00 91.44 278 VAL A C 1
ATOM 2168 O O . VAL A 1 278 ? -12.481 18.623 11.975 1.00 91.44 278 VAL A O 1
ATOM 2171 N N . ALA A 1 279 ? -12.142 19.791 10.088 1.00 89.50 279 ALA A N 1
ATOM 2172 C CA . ALA A 1 279 ? -10.796 20.201 10.428 1.00 89.50 279 ALA A CA 1
ATOM 2173 C C . ALA A 1 279 ? -10.737 21.079 11.680 1.00 89.50 279 ALA A C 1
ATOM 2175 O O . ALA A 1 279 ? -11.516 22.024 11.821 1.00 89.50 279 ALA A O 1
ATOM 2176 N N . GLU A 1 280 ? -9.735 20.824 12.516 1.00 88.50 280 GLU A N 1
ATOM 2177 C CA . GLU A 1 280 ? -9.402 21.681 13.648 1.00 88.50 280 GLU A CA 1
ATOM 2178 C C . GLU A 1 280 ? -8.910 23.065 13.191 1.00 88.50 280 GLU A C 1
ATOM 2180 O O . GLU A 1 280 ? -8.332 23.244 12.107 1.00 88.50 280 GLU A O 1
ATOM 2185 N N . GLU A 1 281 ? -9.129 24.067 14.042 1.00 86.50 281 GLU A N 1
ATOM 2186 C CA . GLU A 1 281 ? -8.661 25.427 13.799 1.00 86.50 281 GLU A CA 1
ATOM 2187 C C . GLU A 1 281 ? -7.123 25.459 13.732 1.00 86.50 281 GLU A C 1
ATOM 2189 O O . GLU A 1 281 ? -6.426 24.891 14.567 1.00 86.50 281 GLU A O 1
ATOM 2194 N N . GLY A 1 282 ? -6.569 26.101 12.699 1.00 83.31 282 GLY A N 1
ATOM 2195 C CA . GLY A 1 282 ? -5.118 26.167 12.484 1.00 83.31 282 GLY A CA 1
ATOM 2196 C C . GLY A 1 282 ? -4.511 25.015 11.669 1.00 83.31 282 GLY A C 1
ATOM 2197 O O . GLY A 1 282 ? -3.365 25.147 11.228 1.00 83.31 282 GLY A O 1
ATOM 2198 N N . GLN A 1 283 ? -5.262 23.954 11.343 1.00 86.62 283 GLN A N 1
ATOM 2199 C CA . GLN A 1 283 ? -4.764 22.835 10.520 1.00 86.62 283 GLN A CA 1
ATOM 2200 C C . GLN A 1 283 ? -4.251 23.288 9.136 1.00 86.62 283 GLN A C 1
ATOM 2202 O O . GLN A 1 283 ? -3.275 22.755 8.606 1.00 86.62 283 GLN A O 1
ATOM 2207 N N . ASP A 1 284 ? -4.830 24.353 8.571 1.00 85.94 284 ASP A N 1
ATOM 2208 C CA . ASP A 1 284 ? -4.368 24.957 7.313 1.00 85.94 284 ASP A CA 1
ATOM 2209 C C . ASP A 1 284 ? -2.922 25.469 7.359 1.00 85.94 284 ASP A C 1
ATOM 2211 O O . ASP A 1 284 ? -2.237 25.501 6.331 1.00 85.94 284 ASP A O 1
ATOM 2215 N N . ILE A 1 285 ? -2.445 25.886 8.535 1.00 86.69 285 ILE A N 1
ATOM 2216 C CA . ILE A 1 285 ? -1.067 26.348 8.726 1.00 86.69 285 ILE A CA 1
ATOM 2217 C C . ILE A 1 285 ? -0.120 25.153 8.601 1.00 86.69 285 ILE A C 1
ATOM 2219 O O . ILE A 1 285 ? 0.862 25.219 7.854 1.00 86.69 285 ILE A O 1
ATOM 2223 N N . VAL A 1 286 ? -0.455 24.038 9.257 1.00 87.19 286 VAL A N 1
ATOM 2224 C CA . VAL A 1 286 ? 0.314 22.787 9.200 1.00 87.19 286 VAL A CA 1
ATOM 2225 C C . VAL A 1 286 ? 0.385 22.266 7.762 1.00 87.19 286 VAL A C 1
ATOM 2227 O O . VAL A 1 286 ? 1.479 21.994 7.259 1.00 87.19 286 VAL A O 1
ATOM 2230 N N . ASP A 1 287 ? -0.741 22.239 7.045 1.00 89.06 287 ASP A N 1
ATOM 2231 C CA . ASP A 1 287 ? -0.803 21.801 5.645 1.00 89.06 287 ASP A CA 1
ATOM 2232 C C . ASP A 1 287 ? 0.059 22.672 4.719 1.00 89.06 287 ASP A C 1
ATOM 2234 O O . ASP A 1 287 ? 0.685 22.186 3.770 1.00 89.06 287 ASP A O 1
ATOM 2238 N N . ARG A 1 288 ? 0.115 23.988 4.960 1.00 89.19 288 ARG A N 1
ATOM 2239 C CA . ARG A 1 288 ? 1.000 24.896 4.208 1.00 89.19 288 ARG A CA 1
ATOM 2240 C C . ARG A 1 288 ? 2.467 24.613 4.510 1.00 89.19 288 ARG A C 1
ATOM 2242 O O . ARG A 1 288 ? 3.266 24.542 3.576 1.00 89.19 288 ARG A O 1
ATOM 2249 N N . MET A 1 289 ? 2.828 24.389 5.774 1.00 89.94 289 MET A N 1
ATOM 2250 C CA . MET A 1 289 ? 4.196 24.014 6.148 1.00 89.94 289 MET A CA 1
ATOM 2251 C C . MET A 1 289 ? 4.621 22.700 5.481 1.00 89.94 289 MET A C 1
ATOM 2253 O O . MET A 1 289 ? 5.730 22.613 4.946 1.00 89.94 289 MET A O 1
ATOM 2257 N N . GLN A 1 290 ? 3.737 21.699 5.452 1.00 90.38 290 GLN A N 1
ATOM 2258 C CA . GLN A 1 290 ? 3.984 20.430 4.767 1.00 90.38 290 GLN A CA 1
ATOM 2259 C C . GLN A 1 290 ? 4.166 20.627 3.257 1.00 90.38 290 GLN A C 1
ATOM 2261 O O . GLN A 1 290 ? 5.163 20.164 2.700 1.00 90.38 290 GLN A O 1
ATOM 2266 N N . ARG A 1 291 ? 3.280 21.388 2.598 1.00 92.62 291 ARG A N 1
ATOM 2267 C CA . ARG A 1 291 ? 3.397 21.707 1.161 1.00 92.62 291 ARG A CA 1
ATOM 2268 C C . ARG A 1 291 ? 4.678 22.469 0.823 1.00 92.62 291 ARG A C 1
ATOM 2270 O O . ARG A 1 291 ? 5.285 22.199 -0.212 1.00 92.62 291 ARG A O 1
ATOM 2277 N N . ALA A 1 292 ? 5.126 23.381 1.687 1.00 92.50 292 ALA A N 1
ATOM 2278 C CA . ALA A 1 292 ? 6.376 24.118 1.498 1.00 92.50 292 ALA A CA 1
ATOM 2279 C C . ALA A 1 292 ? 7.611 23.206 1.581 1.00 92.50 292 ALA A C 1
ATOM 2281 O O . ALA A 1 292 ? 8.502 23.292 0.726 1.00 92.50 292 ALA A O 1
ATOM 2282 N N . LYS A 1 293 ? 7.657 22.322 2.589 1.00 93.19 293 LYS A N 1
ATOM 2283 C CA . LYS A 1 293 ? 8.736 21.338 2.753 1.00 93.19 293 LYS A CA 1
ATOM 2284 C C . LYS A 1 293 ? 8.753 20.355 1.585 1.00 93.19 293 LYS A C 1
ATOM 2286 O O . LYS A 1 293 ? 9.783 20.216 0.931 1.00 93.19 293 LYS A O 1
ATOM 2291 N N . LEU A 1 294 ? 7.603 19.760 1.265 1.00 93.62 294 LEU A N 1
ATOM 2292 C CA . LEU A 1 294 ? 7.462 18.810 0.163 1.00 93.62 294 LEU A CA 1
ATOM 2293 C C . LEU A 1 294 ? 7.834 19.447 -1.180 1.00 93.62 294 LEU A C 1
ATOM 2295 O O . LEU A 1 294 ? 8.657 18.903 -1.908 1.00 93.62 294 LEU A O 1
ATOM 2299 N N . GLY A 1 295 ? 7.305 20.636 -1.482 1.00 95.06 295 GLY A N 1
ATOM 2300 C CA . GLY A 1 295 ? 7.631 21.359 -2.712 1.00 95.06 295 GLY A CA 1
ATOM 2301 C C . GLY A 1 295 ? 9.124 21.667 -2.843 1.00 95.06 295 GLY A C 1
ATOM 2302 O O . GLY A 1 295 ? 9.685 21.547 -3.928 1.00 95.06 295 GLY A O 1
ATOM 2303 N N . THR A 1 296 ? 9.800 21.997 -1.738 1.00 94.62 296 THR A N 1
ATOM 2304 C CA . THR A 1 296 ? 11.253 22.237 -1.737 1.00 94.62 296 THR A CA 1
ATOM 2305 C C . THR A 1 296 ? 12.045 20.955 -2.006 1.00 94.62 296 THR A C 1
ATOM 2307 O O . THR A 1 296 ? 12.954 20.978 -2.833 1.00 94.62 296 THR A O 1
ATOM 2310 N N . LEU A 1 297 ? 11.670 19.831 -1.385 1.00 94.69 297 LEU A N 1
ATOM 2311 C CA . LEU A 1 297 ? 12.295 18.529 -1.650 1.00 94.69 297 LEU A CA 1
ATOM 2312 C C . LEU A 1 297 ? 12.131 18.110 -3.118 1.00 94.69 297 LEU A C 1
ATOM 2314 O O . LEU A 1 297 ? 13.102 17.710 -3.755 1.00 94.69 297 LEU A O 1
ATOM 2318 N N . VAL A 1 298 ? 10.932 18.279 -3.683 1.00 95.38 298 VAL A N 1
ATOM 2319 C CA . VAL A 1 298 ? 10.644 17.957 -5.092 1.00 95.38 298 VAL A CA 1
ATOM 2320 C C . VAL A 1 298 ? 11.462 18.831 -6.050 1.00 95.38 298 VAL A C 1
ATOM 2322 O O . VAL A 1 298 ? 11.964 18.335 -7.056 1.00 95.38 298 VAL A O 1
ATOM 2325 N N . ILE A 1 299 ? 11.663 20.114 -5.733 1.00 96.31 299 ILE A N 1
ATOM 2326 C CA . ILE A 1 299 ? 12.530 21.000 -6.527 1.00 96.31 299 ILE A CA 1
ATOM 2327 C C . ILE A 1 299 ? 13.989 20.520 -6.499 1.00 96.31 299 ILE A C 1
ATOM 2329 O O . ILE A 1 299 ? 14.641 20.522 -7.542 1.00 96.31 299 ILE A O 1
ATOM 2333 N N . TYR A 1 300 ? 14.503 20.076 -5.348 1.00 95.50 300 TYR A N 1
ATOM 2334 C CA . TYR A 1 300 ? 15.856 19.509 -5.271 1.00 95.50 300 TYR A CA 1
ATOM 2335 C C . TYR A 1 300 ? 15.986 18.215 -6.080 1.00 95.50 300 TYR A C 1
ATOM 2337 O O . TYR A 1 300 ? 16.978 18.036 -6.785 1.00 95.50 300 TYR A O 1
ATOM 2345 N N . MET A 1 301 ? 14.965 17.355 -6.060 1.00 92.56 301 MET A N 1
ATOM 2346 C CA . MET A 1 301 ? 14.924 16.170 -6.923 1.00 92.56 301 MET A CA 1
ATOM 2347 C C . MET A 1 301 ? 14.933 16.550 -8.408 1.00 92.56 301 MET A C 1
ATOM 2349 O O . MET A 1 301 ? 15.678 15.956 -9.184 1.00 92.56 301 MET A O 1
ATOM 2353 N N . ALA A 1 302 ? 14.164 17.568 -8.806 1.00 95.69 302 ALA A N 1
ATOM 2354 C CA . ALA A 1 302 ? 14.155 18.063 -10.180 1.00 95.69 302 ALA A CA 1
ATOM 2355 C C . ALA A 1 302 ? 15.524 18.608 -10.612 1.00 95.69 302 ALA A C 1
ATOM 2357 O O . ALA A 1 302 ? 15.980 18.306 -11.710 1.00 95.69 302 ALA A O 1
ATOM 2358 N N . ALA A 1 303 ? 16.211 19.353 -9.739 1.00 94.56 303 ALA A N 1
ATOM 2359 C CA . ALA A 1 303 ? 17.568 19.828 -10.004 1.00 94.56 303 ALA A CA 1
ATOM 2360 C C . ALA A 1 303 ? 18.550 18.662 -10.218 1.00 94.56 303 ALA A C 1
ATOM 2362 O O . ALA A 1 303 ? 19.352 18.703 -11.151 1.00 94.56 303 ALA A O 1
ATOM 2363 N N . GLY A 1 304 ? 18.440 17.600 -9.412 1.00 92.50 304 GLY A N 1
ATOM 2364 C CA . GLY A 1 304 ? 19.205 16.367 -9.602 1.00 92.50 304 GLY A CA 1
ATOM 2365 C C . GLY A 1 304 ? 18.912 15.681 -10.941 1.00 92.50 304 GLY A C 1
ATOM 2366 O O . GLY A 1 304 ? 19.840 15.270 -11.632 1.00 92.50 304 GLY A O 1
ATOM 2367 N N . LEU A 1 305 ? 17.642 15.617 -11.357 1.00 91.69 305 LEU A N 1
ATOM 2368 C CA . LEU A 1 305 ? 17.254 15.064 -12.661 1.00 91.69 305 LEU A CA 1
ATOM 2369 C C . LEU A 1 305 ? 17.804 15.881 -13.836 1.00 91.69 305 LEU A C 1
ATOM 2371 O O . LEU A 1 305 ? 18.211 15.299 -14.840 1.00 91.69 305 LEU A O 1
ATOM 2375 N N . THR A 1 306 ? 17.888 17.208 -13.713 1.00 94.50 306 THR A N 1
ATOM 2376 C CA . THR A 1 306 ? 18.490 18.065 -14.748 1.00 94.50 306 THR A CA 1
ATOM 2377 C C . THR A 1 306 ? 19.954 17.700 -15.015 1.00 94.50 306 THR A C 1
ATOM 2379 O O . THR A 1 306 ? 20.406 17.798 -16.155 1.00 94.50 306 THR A O 1
ATOM 2382 N N . LEU A 1 307 ? 20.694 17.204 -14.014 1.00 93.50 307 LEU A N 1
ATOM 2383 C CA . LEU A 1 307 ? 22.078 16.749 -14.205 1.00 93.50 307 LEU A CA 1
ATOM 2384 C C . LEU A 1 307 ? 22.183 15.549 -15.161 1.00 93.50 307 LEU A C 1
ATOM 2386 O O . LEU A 1 307 ? 23.232 15.360 -15.774 1.00 93.50 307 LEU A O 1
ATOM 2390 N N . MET A 1 308 ? 21.108 14.777 -15.367 1.00 92.00 308 MET A N 1
ATOM 2391 C CA . MET A 1 308 ? 21.108 13.661 -16.325 1.00 92.00 308 MET A CA 1
ATOM 2392 C C . MET A 1 308 ? 21.265 14.123 -17.784 1.00 92.00 308 MET A C 1
ATOM 2394 O O . MET A 1 308 ? 21.668 13.334 -18.635 1.00 92.00 308 MET A O 1
ATOM 2398 N N . VAL A 1 309 ? 21.041 15.409 -18.082 1.00 93.88 309 VAL A N 1
ATOM 2399 C CA . VAL A 1 309 ? 21.317 16.008 -19.403 1.00 93.88 309 VAL A CA 1
ATOM 2400 C C . VAL A 1 309 ? 22.809 15.949 -19.761 1.00 93.88 309 VAL A C 1
ATOM 2402 O O . VAL A 1 309 ? 23.157 15.901 -20.943 1.00 93.88 309 VAL A O 1
ATOM 2405 N N . LEU A 1 310 ? 23.694 15.907 -18.758 1.00 93.31 310 LEU A N 1
ATOM 2406 C CA . LEU A 1 310 ? 25.143 15.812 -18.955 1.00 93.31 310 LEU A CA 1
ATOM 2407 C C . LEU A 1 310 ? 25.578 14.443 -19.496 1.00 93.31 310 LEU A C 1
ATOM 2409 O O . LEU A 1 310 ? 26.670 14.326 -20.052 1.00 93.31 310 LEU A O 1
ATOM 2413 N N . ILE A 1 311 ? 24.730 13.416 -19.377 1.00 93.12 311 ILE A N 1
ATOM 2414 C CA . ILE A 1 311 ? 25.014 12.089 -19.923 1.00 93.12 311 ILE A CA 1
ATOM 2415 C C . ILE A 1 311 ? 25.115 12.203 -21.459 1.00 93.12 311 ILE A C 1
ATOM 2417 O O . ILE A 1 311 ? 24.281 12.870 -22.089 1.00 93.12 311 ILE A O 1
ATOM 2421 N N . PRO A 1 312 ? 26.134 11.588 -22.092 1.00 93.00 312 PRO A N 1
ATOM 2422 C CA . PRO A 1 312 ? 26.338 11.650 -23.537 1.00 93.00 312 PRO A CA 1
ATOM 2423 C C . PRO A 1 312 ? 25.256 10.853 -24.282 1.00 93.00 312 PRO A C 1
ATOM 2425 O O . PRO A 1 312 ? 25.452 9.708 -24.668 1.00 93.00 312 PRO A O 1
ATOM 2428 N N . ASN A 1 313 ? 24.100 11.485 -24.475 1.00 92.94 313 ASN A N 1
ATOM 2429 C CA . ASN A 1 313 ? 22.967 10.991 -25.247 1.00 92.94 313 ASN A CA 1
ATOM 2430 C C . ASN A 1 313 ? 22.732 11.867 -26.489 1.00 92.94 313 ASN A C 1
ATOM 2432 O O . ASN A 1 313 ? 23.076 13.056 -26.471 1.00 92.94 313 ASN A O 1
ATOM 2436 N N . PRO A 1 314 ? 22.074 11.333 -27.536 1.00 93.44 314 PRO A N 1
ATOM 2437 C CA . PRO A 1 314 ? 21.519 12.146 -28.614 1.00 93.44 314 PRO A CA 1
ATOM 2438 C C . PRO A 1 314 ? 20.590 13.246 -28.078 1.00 93.44 314 PRO A C 1
ATOM 2440 O O . PRO A 1 314 ? 20.039 13.132 -26.979 1.00 93.44 314 PRO A O 1
ATOM 2443 N N . LEU A 1 315 ? 20.367 14.298 -28.875 1.00 93.88 315 LEU A N 1
ATOM 2444 C CA . LEU A 1 315 ? 19.567 15.460 -28.462 1.00 93.88 315 LEU A CA 1
ATOM 2445 C C . LEU A 1 315 ? 18.184 15.075 -27.923 1.00 93.88 315 LEU A C 1
ATOM 2447 O O . LEU A 1 315 ? 17.778 15.598 -26.891 1.00 93.88 315 LEU A O 1
ATOM 2451 N N . TRP A 1 316 ? 17.495 14.120 -28.555 1.00 93.88 316 TRP A N 1
ATOM 2452 C CA . TRP A 1 316 ? 16.180 13.664 -28.096 1.00 93.88 316 TRP A CA 1
ATOM 2453 C C . TRP A 1 316 ? 16.223 13.076 -26.674 1.00 93.88 316 TRP A C 1
ATOM 2455 O O . TRP A 1 316 ? 15.338 13.357 -25.871 1.00 93.88 316 TRP A O 1
ATOM 2465 N N . GLY A 1 317 ? 17.274 12.325 -26.326 1.00 92.44 317 GLY A N 1
ATOM 2466 C CA . GLY A 1 317 ? 17.419 11.717 -25.003 1.00 92.44 317 GLY A CA 1
ATOM 2467 C C . GLY A 1 317 ? 17.737 12.747 -23.921 1.00 92.44 317 GLY A C 1
ATOM 2468 O O . GLY A 1 317 ? 17.208 12.681 -22.814 1.00 92.44 317 GLY A O 1
ATOM 2469 N N . ARG A 1 318 ? 18.536 13.764 -24.260 1.00 94.31 318 ARG A N 1
ATOM 2470 C CA . ARG A 1 318 ? 18.775 14.920 -23.381 1.00 94.31 318 ARG A CA 1
ATOM 2471 C C . ARG A 1 318 ? 17.505 15.742 -23.160 1.00 94.31 318 ARG A C 1
ATOM 2473 O O . ARG A 1 318 ? 17.211 16.115 -22.026 1.00 94.31 318 ARG A O 1
ATOM 2480 N N . LEU A 1 319 ? 16.741 15.989 -24.226 1.00 94.69 319 LEU A N 1
ATOM 2481 C CA . LEU A 1 319 ? 15.455 16.685 -24.152 1.00 94.69 319 LEU A CA 1
ATOM 2482 C C . LEU A 1 319 ? 14.435 15.906 -23.316 1.00 94.69 319 LEU A C 1
ATOM 2484 O O . LEU A 1 319 ? 13.688 16.527 -22.566 1.00 94.69 319 LEU A O 1
ATOM 2488 N N . LEU A 1 320 ? 14.445 14.570 -23.374 1.00 93.19 320 LEU A N 1
ATOM 2489 C CA . LEU A 1 320 ? 13.602 13.724 -22.527 1.00 93.19 320 LEU A CA 1
ATOM 2490 C C . LEU A 1 320 ? 13.900 13.943 -21.036 1.00 93.19 320 LEU A C 1
ATOM 2492 O O . LEU A 1 320 ? 12.983 14.228 -20.267 1.00 93.19 320 LEU A O 1
ATOM 2496 N N . PHE A 1 321 ? 15.173 13.879 -20.623 1.00 93.88 321 PHE A N 1
ATOM 2497 C CA . PHE A 1 321 ? 15.548 14.133 -19.226 1.00 93.88 321 PHE A CA 1
ATOM 2498 C C . PHE A 1 321 ? 15.183 15.548 -18.774 1.00 93.88 321 PHE A C 1
ATOM 2500 O O . PHE A 1 321 ? 14.672 15.725 -17.668 1.00 93.88 321 PHE A O 1
ATOM 2507 N N . LEU A 1 322 ? 15.383 16.546 -19.640 1.00 94.94 322 LEU A N 1
ATOM 2508 C CA . LEU A 1 322 ? 14.997 17.923 -19.351 1.00 94.94 322 LEU A CA 1
ATOM 2509 C C . LEU A 1 322 ? 13.475 18.069 -19.199 1.00 94.94 322 LEU A C 1
ATOM 2511 O O . LEU A 1 322 ? 13.022 18.742 -18.277 1.00 94.94 322 LEU A O 1
ATOM 2515 N N . ALA A 1 323 ? 12.683 17.413 -20.050 1.00 94.94 323 ALA A N 1
ATOM 2516 C CA . ALA A 1 323 ? 11.224 17.418 -19.962 1.00 94.94 323 ALA A CA 1
ATOM 2517 C C . ALA A 1 323 ? 10.726 16.753 -18.667 1.00 94.94 323 ALA A C 1
ATOM 2519 O O . ALA A 1 323 ? 9.839 17.288 -17.994 1.00 94.94 323 ALA A O 1
ATOM 2520 N N . CYS A 1 324 ? 11.329 15.629 -18.265 1.00 92.75 324 CYS A N 1
ATOM 2521 C CA . CYS A 1 324 ? 11.046 14.990 -16.980 1.00 92.75 324 CYS A CA 1
ATOM 2522 C C . CYS A 1 324 ? 11.389 15.918 -15.806 1.00 92.75 324 CYS A C 1
ATOM 2524 O O . CYS A 1 324 ? 10.549 16.139 -14.934 1.00 92.75 324 CYS A O 1
ATOM 2526 N N . ALA A 1 325 ? 12.587 16.509 -15.804 1.00 95.62 325 ALA A N 1
ATOM 2527 C CA . ALA A 1 325 ? 13.018 17.435 -14.760 1.00 95.62 325 ALA A CA 1
ATOM 2528 C C . ALA A 1 325 ? 12.106 18.671 -14.677 1.00 95.62 325 ALA A C 1
ATOM 2530 O O . ALA A 1 325 ? 11.692 19.056 -13.585 1.00 95.62 325 ALA A O 1
ATOM 2531 N N . ALA A 1 326 ? 11.718 19.246 -15.819 1.00 96.75 326 ALA A N 1
ATOM 2532 C CA . ALA A 1 326 ? 10.795 20.377 -15.890 1.00 96.75 326 ALA A CA 1
ATOM 2533 C C . ALA A 1 326 ? 9.404 20.026 -15.340 1.00 96.75 326 ALA A C 1
ATOM 2535 O O . ALA A 1 326 ? 8.815 20.822 -14.609 1.00 96.75 326 ALA A O 1
ATOM 2536 N N . SER A 1 327 ? 8.904 18.822 -15.627 1.00 95.06 327 SER A N 1
ATOM 2537 C CA . SER A 1 327 ? 7.616 18.342 -15.111 1.00 95.06 327 SER A CA 1
ATOM 2538 C C . SER A 1 327 ? 7.642 18.204 -13.585 1.00 95.06 327 SER A C 1
ATOM 2540 O O . SER A 1 327 ? 6.756 18.714 -12.897 1.00 95.06 327 SER A O 1
ATOM 2542 N N . VAL A 1 328 ? 8.694 17.585 -13.035 1.00 95.19 328 VAL A N 1
ATOM 2543 C CA . VAL A 1 328 ? 8.885 17.450 -11.578 1.00 95.19 328 VAL A CA 1
ATOM 2544 C C . VAL A 1 328 ? 9.058 18.826 -10.925 1.00 95.19 328 VAL A C 1
ATOM 2546 O O . VAL A 1 328 ? 8.439 19.110 -9.898 1.00 95.19 328 VAL A O 1
ATOM 2549 N N . PHE A 1 329 ? 9.833 19.717 -11.548 1.00 97.31 329 PHE A N 1
ATOM 2550 C CA . PHE A 1 329 ? 10.016 21.088 -11.077 1.00 97.31 329 PHE A CA 1
ATOM 2551 C C . PHE A 1 329 ? 8.695 21.861 -11.040 1.00 97.31 329 PHE A C 1
ATOM 2553 O O . PHE A 1 329 ? 8.414 22.522 -10.043 1.00 97.31 329 PHE A O 1
ATOM 2560 N N . ALA A 1 330 ? 7.864 21.762 -12.081 1.00 97.00 330 ALA A N 1
ATOM 2561 C CA . ALA A 1 330 ? 6.576 22.448 -12.150 1.00 97.00 330 ALA A CA 1
ATOM 2562 C C . ALA A 1 330 ? 5.645 22.030 -11.000 1.00 97.00 330 ALA A C 1
ATOM 2564 O O . ALA A 1 330 ? 5.035 22.890 -10.359 1.00 97.00 330 ALA A O 1
ATOM 2565 N N . VAL A 1 331 ? 5.598 20.732 -10.677 1.00 95.38 331 VAL A N 1
ATOM 2566 C CA . VAL A 1 331 ? 4.842 20.212 -9.525 1.00 95.38 331 VAL A CA 1
ATOM 2567 C C . VAL A 1 331 ? 5.405 20.756 -8.208 1.00 95.38 331 VAL A C 1
ATOM 2569 O O . VAL A 1 331 ? 4.655 21.303 -7.397 1.00 95.38 331 VAL A O 1
ATOM 2572 N N . GLY A 1 332 ? 6.723 20.671 -8.000 1.00 95.94 332 GLY A N 1
ATOM 2573 C CA . GLY A 1 332 ? 7.372 21.169 -6.781 1.00 95.94 332 GLY A CA 1
ATOM 2574 C C . GLY A 1 332 ? 7.193 22.678 -6.579 1.00 95.94 332 GLY A C 1
ATOM 2575 O O . GLY A 1 332 ? 6.874 23.142 -5.480 1.00 95.94 332 GLY A O 1
ATOM 2576 N N . TYR A 1 333 ? 7.314 23.449 -7.659 1.00 96.06 333 TYR A N 1
ATOM 2577 C CA . TYR A 1 333 ? 7.053 24.883 -7.676 1.00 96.06 333 TYR A CA 1
ATOM 2578 C C . TYR A 1 333 ? 5.586 25.195 -7.371 1.00 96.06 333 TYR A C 1
ATOM 2580 O O . TYR A 1 333 ? 5.314 26.068 -6.547 1.00 96.06 333 TYR A O 1
ATOM 2588 N N . GLY A 1 334 ? 4.640 24.465 -7.971 1.00 95.44 334 GLY A N 1
ATOM 2589 C CA . GLY A 1 334 ? 3.209 24.599 -7.695 1.00 95.44 334 GLY A CA 1
ATOM 2590 C C . GLY A 1 334 ? 2.877 24.374 -6.218 1.00 95.44 334 GLY A C 1
ATOM 2591 O O . GLY A 1 334 ? 2.222 25.217 -5.598 1.00 95.44 334 GLY A O 1
ATOM 2592 N N . LEU A 1 335 ? 3.413 23.303 -5.621 1.00 94.12 335 LEU A N 1
ATOM 2593 C CA . LEU A 1 335 ? 3.270 23.010 -4.191 1.00 94.12 335 LEU A CA 1
ATOM 2594 C C . LEU A 1 335 ? 3.808 24.156 -3.327 1.00 94.12 335 LEU A C 1
ATOM 2596 O O . LEU A 1 335 ? 3.083 24.680 -2.478 1.00 94.12 335 LEU A O 1
ATOM 2600 N N . LYS A 1 336 ? 5.039 24.607 -3.595 1.00 92.69 336 LYS A N 1
ATOM 2601 C CA . LYS A 1 336 ? 5.686 25.690 -2.843 1.00 92.69 336 LYS A CA 1
ATOM 2602 C C . LYS A 1 336 ? 4.964 27.031 -3.004 1.00 92.69 336 LYS A C 1
ATOM 2604 O O . LYS A 1 336 ? 4.813 27.767 -2.033 1.00 92.69 336 LYS A O 1
ATOM 2609 N N . LYS A 1 337 ? 4.474 27.346 -4.206 1.00 92.88 337 LYS A N 1
ATOM 2610 C CA . LYS A 1 337 ? 3.683 28.556 -4.476 1.00 92.88 337 LYS A CA 1
ATOM 2611 C C . LYS A 1 337 ? 2.353 28.526 -3.721 1.00 92.88 337 LYS A C 1
ATOM 2613 O O . LYS A 1 337 ? 1.973 29.544 -3.149 1.00 92.88 337 LYS A O 1
ATOM 2618 N N . SER A 1 338 ? 1.688 27.370 -3.668 1.00 90.44 338 SER A N 1
ATOM 2619 C CA . SER A 1 338 ? 0.417 27.194 -2.947 1.00 90.44 338 SER A CA 1
ATOM 2620 C C . SER A 1 338 ? 0.547 27.307 -1.420 1.00 90.44 338 SER A C 1
ATOM 2622 O O . SER A 1 338 ? -0.452 27.504 -0.730 1.00 90.44 338 SER A O 1
ATOM 2624 N N . ALA A 1 339 ? 1.770 27.185 -0.894 1.00 88.75 339 ALA A N 1
ATOM 2625 C CA . ALA A 1 339 ? 2.062 27.211 0.534 1.00 88.75 339 ALA A CA 1
ATOM 2626 C C . ALA A 1 339 ? 2.242 28.623 1.121 1.00 88.75 339 ALA A C 1
ATOM 2628 O O . ALA A 1 339 ? 2.363 28.752 2.338 1.00 88.75 339 ALA A O 1
ATOM 2629 N N . LYS A 1 340 ? 2.263 29.684 0.298 1.00 81.12 340 LYS A N 1
ATOM 2630 C CA . LYS A 1 340 ? 2.414 31.065 0.791 1.00 81.12 340 LYS A CA 1
ATOM 2631 C C . LYS A 1 340 ? 1.285 31.415 1.771 1.00 81.12 340 LYS A C 1
ATOM 2633 O O . LYS A 1 340 ? 0.123 31.111 1.506 1.00 81.12 340 LYS A O 1
ATOM 2638 N N . LEU A 1 341 ? 1.644 32.005 2.909 1.00 62.47 341 LEU A N 1
ATOM 2639 C CA . LEU A 1 341 ? 0.706 32.506 3.915 1.00 62.47 341 LEU A CA 1
ATOM 2640 C C . LEU A 1 341 ? 0.223 33.899 3.511 1.00 62.47 341 LEU A C 1
ATOM 2642 O O . LEU A 1 341 ? 1.010 34.697 3.004 1.00 62.47 341 LEU A O 1
ATOM 2646 N N . ASP A 1 342 ? -1.050 34.182 3.769 1.00 59.25 342 ASP A N 1
ATOM 2647 C CA . ASP A 1 342 ? -1.531 35.559 3.803 1.00 59.25 342 ASP A CA 1
ATOM 2648 C C . ASP A 1 342 ? -0.934 36.263 5.032 1.00 59.25 342 ASP A C 1
ATOM 2650 O O . ASP A 1 342 ? -0.757 35.642 6.087 1.00 59.25 342 ASP A O 1
ATOM 2654 N N . THR A 1 343 ? -0.620 37.552 4.911 1.00 54.09 343 THR A N 1
ATOM 2655 C CA . THR A 1 343 ? 0.171 38.345 5.880 1.00 54.09 343 THR A CA 1
ATOM 2656 C C . THR A 1 343 ? -0.410 38.367 7.307 1.00 54.09 343 THR A C 1
ATOM 2658 O O . THR A 1 343 ? 0.280 38.723 8.261 1.00 54.09 343 THR A O 1
ATOM 2661 N N . GLN A 1 344 ? -1.676 37.977 7.490 1.00 50.22 344 GLN A N 1
ATOM 2662 C CA . GLN A 1 344 ? -2.323 37.897 8.803 1.00 50.22 344 GLN A CA 1
ATOM 2663 C C . GLN A 1 344 ? -2.004 36.609 9.586 1.00 50.22 344 GLN A C 1
ATOM 2665 O O . GLN A 1 344 ? -1.914 36.652 10.811 1.00 50.22 344 GLN A O 1
ATOM 2670 N N . LEU A 1 345 ? -1.752 35.480 8.914 1.00 52.50 345 LEU A N 1
ATOM 2671 C CA . LEU A 1 345 ? -1.527 34.178 9.569 1.00 52.50 345 LEU A CA 1
ATOM 2672 C C . LEU A 1 345 ? -0.073 33.960 10.018 1.00 52.50 345 LEU A C 1
ATOM 2674 O O . LEU A 1 345 ? 0.183 33.170 10.925 1.00 52.50 345 LEU A O 1
ATOM 2678 N N . SER A 1 346 ? 0.888 34.692 9.442 1.00 53.66 346 SER A N 1
ATOM 2679 C CA . SER A 1 346 ? 2.288 34.671 9.892 1.00 53.66 346 SER A CA 1
ATOM 2680 C C . SER A 1 346 ? 2.460 35.200 11.319 1.00 53.66 346 SER A C 1
ATOM 2682 O O . SER A 1 346 ? 3.388 34.792 12.010 1.00 53.66 346 SER A O 1
ATOM 2684 N N . LYS A 1 347 ? 1.557 36.081 11.775 1.00 50.22 347 LYS A N 1
ATOM 2685 C CA . LYS A 1 347 ? 1.538 36.575 13.160 1.00 50.22 347 LYS A CA 1
ATOM 2686 C C . LYS A 1 347 ? 1.076 35.492 14.140 1.00 50.22 347 LYS A C 1
ATOM 2688 O O . LYS A 1 347 ? 1.699 35.321 15.179 1.00 50.22 347 LYS A O 1
ATOM 2693 N N . VAL A 1 348 ? 0.055 34.710 13.782 1.00 54.34 348 VAL A N 1
ATOM 2694 C CA . VAL A 1 348 ? -0.449 33.602 14.618 1.00 54.34 348 VAL A CA 1
ATOM 2695 C C . VAL A 1 348 ? 0.609 32.505 14.763 1.00 54.34 348 VAL A C 1
ATOM 2697 O O . VAL A 1 348 ? 0.931 32.119 15.882 1.00 54.34 348 VAL A O 1
ATOM 2700 N N . ALA A 1 349 ? 1.252 32.099 13.662 1.00 52.00 349 ALA A N 1
ATOM 2701 C CA . ALA A 1 349 ? 2.317 31.093 13.685 1.00 52.00 349 ALA A CA 1
ATOM 2702 C C . ALA A 1 349 ? 3.530 31.493 14.548 1.00 52.00 349 ALA A C 1
ATOM 2704 O O . ALA A 1 349 ? 4.153 30.623 15.143 1.00 52.00 349 ALA A O 1
ATOM 2705 N N . ALA A 1 350 ? 3.848 32.789 14.655 1.00 52.19 350 ALA A N 1
ATOM 2706 C CA . ALA A 1 350 ? 4.917 33.279 15.529 1.00 52.19 350 ALA A CA 1
ATOM 2707 C C . ALA A 1 350 ? 4.555 33.223 17.026 1.00 52.19 350 ALA A C 1
ATOM 2709 O O . ALA A 1 350 ? 5.452 33.221 17.865 1.00 52.19 350 ALA A O 1
ATOM 2710 N N . THR A 1 351 ? 3.261 33.156 17.356 1.00 47.59 351 THR A N 1
ATOM 2711 C CA . THR A 1 351 ? 2.766 33.164 18.742 1.00 47.59 351 THR A CA 1
ATOM 2712 C C . THR A 1 351 ? 2.587 31.744 19.294 1.00 47.59 351 THR A C 1
ATOM 2714 O O . THR A 1 351 ? 2.706 31.541 20.493 1.00 47.59 351 THR A O 1
ATOM 2717 N N . THR A 1 352 ? 2.358 30.742 18.434 1.00 45.09 352 THR A N 1
ATOM 2718 C CA . THR A 1 352 ? 2.211 29.320 18.823 1.00 45.09 352 THR A CA 1
ATOM 2719 C C . THR A 1 352 ? 3.552 28.585 18.995 1.00 45.09 352 THR A C 1
ATOM 2721 O O . THR A 1 352 ? 3.585 27.454 19.465 1.00 45.09 352 THR A O 1
ATOM 2724 N N . THR A 1 353 ? 4.671 29.203 18.605 1.00 41.06 353 THR A N 1
ATOM 2725 C CA . THR A 1 353 ? 6.041 28.682 18.803 1.00 41.06 353 THR A CA 1
ATOM 2726 C C . THR A 1 353 ? 6.714 29.141 20.107 1.00 41.06 353 THR A C 1
ATOM 2728 O O . THR A 1 353 ? 7.928 28.971 20.234 1.00 41.06 353 THR A O 1
ATOM 2731 N N . GLN A 1 354 ? 5.966 29.717 21.055 1.00 33.09 354 GLN A N 1
ATOM 2732 C CA . GLN A 1 354 ? 6.447 30.012 22.413 1.00 33.09 354 GLN A CA 1
ATOM 2733 C C . GLN A 1 354 ? 5.869 29.053 23.444 1.00 33.09 354 GLN A C 1
ATOM 2735 O O . GLN A 1 354 ? 4.655 28.767 23.359 1.00 33.09 354 GLN A O 1
#

Organism: Vibrio parahaemolyticus (NCBI:txid670)

Solvent-accessible surface area (backbone atoms only — not comparable to full-atom values): 19196 Å² total; per-residue (Å²): 132,83,66,70,87,37,87,88,49,47,67,63,51,73,74,38,69,23,53,68,56,31,52,50,50,52,51,51,51,51,54,50,49,59,55,45,48,54,66,60,52,48,57,45,55,52,29,52,70,77,39,71,62,51,37,66,79,34,51,90,52,53,96,49,12,70,70,46,34,58,56,49,38,31,63,78,75,44,47,82,64,43,54,59,52,50,51,52,49,51,51,50,56,49,50,56,53,47,52,53,51,41,52,48,52,15,51,47,44,33,58,68,40,43,29,49,66,76,42,64,68,72,62,50,72,73,52,49,52,51,51,26,55,51,42,29,53,54,49,53,53,51,49,53,53,49,51,53,55,55,67,68,44,82,88,58,58,68,66,58,52,50,50,48,53,44,53,42,55,48,51,22,51,46,44,42,62,56,47,49,73,75,48,83,58,58,38,90,61,39,52,61,53,27,30,55,50,16,38,52,50,37,49,41,39,72,74,64,58,32,40,63,59,56,27,50,79,74,73,42,87,80,68,52,77,63,54,35,51,56,43,42,52,51,53,49,51,53,48,42,57,53,54,28,40,40,48,47,59,56,38,33,79,70,41,52,77,93,76,45,90,52,54,67,63,52,52,49,51,53,51,55,72,72,46,82,52,71,60,61,91,66,49,70,58,55,56,22,53,50,30,34,54,51,12,50,53,35,35,52,52,16,57,57,39,45,56,55,43,74,48,97,47,61,70,71,43,27,50,48,35,42,51,51,15,51,54,42,28,52,53,12,48,49,34,35,62,71,26,64,74,61,86,72,55,60,58,55,60,65,59,73,76,108

pLDDT: mean 85.6, std 11.5, range [31.17, 97.31]

InterPro domains:
  IPR001734 Sodium/solute symporter [PF00474] (11-186)
  IPR001734 Sodium/solute symporter [PS50283] (1-212)
  IPR038377 Sodium/glucose symporter superfamily [G3DSA:1.20.1730.10] (5-331)